Protein AF-A0AAW4VHG6-F1 (afdb_monomer)

Nearest PDB structures (foldseek):
  4wpe-assembly1_A-2  TM=2.664E-01  e=1.973E+00  Saccharomyces cerevisiae S288C

Structure (mmCIF, N/CA/C/O backbone):
data_AF-A0AAW4VHG6-F1
#
_entry.id   AF-A0AAW4VHG6-F1
#
loop_
_atom_site.group_PDB
_atom_site.id
_atom_site.type_symbol
_atom_site.label_atom_id
_atom_site.label_alt_id
_atom_site.label_comp_id
_atom_site.label_asym_id
_atom_site.label_entity_id
_atom_site.label_seq_id
_atom_site.pdbx_PDB_ins_code
_atom_site.Cartn_x
_atom_site.Cartn_y
_atom_site.Cartn_z
_atom_site.occupancy
_atom_site.B_iso_or_equiv
_atom_site.auth_seq_id
_atom_site.auth_comp_id
_atom_site.auth_asym_id
_atom_site.auth_atom_id
_atom_site.pdbx_PDB_model_num
ATOM 1 N N . MET A 1 1 ? -31.136 -6.152 -0.384 1.00 35.47 1 MET A N 1
ATOM 2 C CA . MET A 1 1 ? -30.640 -5.020 0.431 1.00 35.47 1 MET A CA 1
ATOM 3 C C . MET A 1 1 ? -29.123 -4.976 0.266 1.00 35.47 1 MET A C 1
ATOM 5 O O . MET A 1 1 ? -28.472 -5.916 0.689 1.00 35.47 1 MET A O 1
ATOM 9 N N . LYS A 1 2 ? -28.562 -4.000 -0.466 1.00 34.06 2 LYS A N 1
ATOM 10 C CA . LYS A 1 2 ? -27.101 -3.914 -0.669 1.00 34.06 2 LYS A CA 1
ATOM 11 C C . LYS A 1 2 ? -26.455 -3.587 0.680 1.00 34.06 2 LYS A C 1
ATOM 13 O O . LYS A 1 2 ? -26.708 -2.506 1.209 1.00 34.06 2 LYS A O 1
ATOM 18 N N . GLU A 1 3 ? -25.681 -4.510 1.249 1.00 40.06 3 GLU A N 1
ATOM 19 C CA . GLU A 1 3 ? -24.856 -4.220 2.423 1.00 40.06 3 GLU A CA 1
ATOM 20 C C . GLU A 1 3 ? -23.976 -3.011 2.101 1.00 40.06 3 GLU A C 1
ATOM 22 O O . GLU A 1 3 ? -23.189 -3.027 1.151 1.00 40.06 3 GLU A O 1
ATOM 27 N N . LYS A 1 4 ? -24.135 -1.922 2.860 1.00 46.59 4 LYS A N 1
ATOM 28 C CA . LYS A 1 4 ? -23.147 -0.846 2.850 1.00 46.59 4 LYS A CA 1
ATOM 29 C C . LYS A 1 4 ? -21.848 -1.467 3.345 1.00 46.59 4 LYS A C 1
ATOM 31 O O . LYS A 1 4 ? -21.730 -1.763 4.527 1.00 46.59 4 LYS A O 1
ATOM 36 N N . LYS A 1 5 ? -20.895 -1.674 2.438 1.00 62.16 5 LYS A N 1
ATOM 37 C CA . LYS A 1 5 ? -19.538 -2.078 2.792 1.00 62.16 5 LYS A CA 1
ATOM 38 C C . LYS A 1 5 ? -18.921 -0.919 3.574 1.00 62.16 5 LYS A C 1
ATOM 40 O O . LYS A 1 5 ? -18.592 0.109 2.985 1.00 62.16 5 LYS A O 1
ATOM 45 N N . TYR A 1 6 ? -18.891 -1.038 4.899 1.00 70.38 6 TYR A N 1
ATOM 46 C CA . TYR A 1 6 ? -18.249 -0.055 5.763 1.00 70.38 6 TYR A CA 1
ATOM 47 C C . TYR A 1 6 ? -16.762 0.048 5.400 1.00 70.38 6 TYR A C 1
ATOM 49 O O . TYR A 1 6 ? -16.157 -0.936 4.964 1.00 70.38 6 TYR A O 1
ATOM 57 N N . ASP A 1 7 ? -16.176 1.237 5.548 1.00 76.38 7 ASP A N 1
ATOM 58 C CA . ASP A 1 7 ? -14.759 1.469 5.244 1.00 76.38 7 ASP A CA 1
ATOM 59 C C . ASP A 1 7 ? -13.892 0.965 6.407 1.00 76.38 7 ASP A C 1
ATOM 61 O O . ASP A 1 7 ? -13.379 1.723 7.232 1.00 76.38 7 ASP A O 1
ATOM 65 N N . ILE A 1 8 ? -13.852 -0.361 6.540 1.00 80.88 8 ILE A N 1
ATOM 66 C CA . ILE A 1 8 ? -13.111 -1.073 7.575 1.00 80.88 8 ILE A CA 1
ATOM 67 C C . ILE A 1 8 ? -11.685 -1.280 7.090 1.00 80.88 8 ILE A C 1
ATOM 69 O O . ILE A 1 8 ? -11.437 -1.779 5.990 1.00 80.88 8 ILE A O 1
ATOM 73 N N . TYR A 1 9 ? -10.729 -0.957 7.948 1.00 83.69 9 TYR A N 1
ATOM 74 C CA . TYR A 1 9 ? -9.327 -1.204 7.669 1.00 83.69 9 TYR A CA 1
ATOM 75 C C . TYR A 1 9 ? -9.056 -2.710 7.609 1.00 83.69 9 TYR A C 1
ATOM 77 O O . TYR A 1 9 ? -9.558 -3.492 8.421 1.00 83.69 9 TYR A O 1
ATOM 85 N N . PHE A 1 10 ? -8.243 -3.122 6.635 1.00 82.62 10 PHE A N 1
ATOM 86 C CA . PHE A 1 10 ? -7.906 -4.525 6.397 1.00 82.62 10 PHE A CA 1
ATOM 87 C C . PHE A 1 10 ? -7.415 -5.229 7.670 1.00 82.62 10 PHE A C 1
ATOM 89 O O . PHE A 1 10 ? -7.802 -6.361 7.937 1.00 82.62 10 PHE A O 1
ATOM 96 N N . GLU A 1 11 ? -6.637 -4.536 8.500 1.00 83.56 11 GLU A N 1
ATOM 97 C CA . GLU A 1 11 ? -6.138 -5.044 9.776 1.00 83.56 11 GLU A CA 1
ATOM 98 C C . GLU A 1 11 ? -7.268 -5.507 10.711 1.00 83.56 11 GLU A C 1
ATOM 100 O O . GLU A 1 11 ? -7.187 -6.592 11.287 1.00 83.56 11 GLU A O 1
ATOM 105 N N . ASN A 1 12 ? -8.355 -4.737 10.802 1.00 87.44 12 ASN A N 1
ATOM 106 C CA . ASN A 1 12 ? -9.530 -5.100 11.599 1.00 87.44 12 ASN A CA 1
ATOM 107 C C . ASN A 1 12 ? -10.257 -6.305 10.987 1.00 87.44 12 ASN A C 1
ATOM 109 O O . ASN A 1 12 ? -10.658 -7.219 11.705 1.00 87.44 12 ASN A O 1
ATOM 113 N N . SER A 1 13 ? -10.338 -6.357 9.652 1.00 84.94 13 SER A N 1
ATOM 114 C CA . SER A 1 13 ? -10.930 -7.486 8.915 1.00 84.94 13 SER A CA 1
ATOM 115 C C . SER A 1 13 ? -10.142 -8.794 9.067 1.00 84.94 13 SER A C 1
ATOM 117 O O . SER A 1 13 ? -10.690 -9.876 8.869 1.00 84.94 13 SER A O 1
ATOM 119 N N . VAL A 1 14 ? -8.849 -8.720 9.394 1.00 86.31 14 VAL A N 1
ATOM 120 C CA . VAL A 1 14 ? -8.028 -9.896 9.714 1.00 86.31 14 VAL A CA 1
ATOM 121 C C . VAL A 1 14 ? -8.193 -10.279 11.181 1.00 86.31 14 VAL A C 1
ATOM 123 O O . VAL A 1 14 ? -8.468 -11.441 11.469 1.00 86.31 14 VAL A O 1
ATOM 126 N N . LYS A 1 15 ? -8.084 -9.313 12.102 1.00 88.56 15 LYS A N 1
ATOM 127 C CA . LYS A 1 15 ? -8.210 -9.548 13.550 1.00 88.56 15 LYS A CA 1
ATOM 128 C C . LYS A 1 15 ? -9.533 -10.210 13.927 1.00 88.56 15 LYS A C 1
ATOM 130 O O . LYS A 1 15 ? -9.540 -11.145 14.725 1.00 88.56 15 LYS A O 1
ATOM 135 N N . VAL A 1 16 ? -10.633 -9.782 13.309 1.00 89.69 16 VAL A N 1
ATOM 136 C CA . VAL A 1 16 ? -11.976 -10.312 13.588 1.00 89.69 16 VAL A CA 1
ATOM 137 C C . VAL A 1 16 ? -12.096 -11.822 13.327 1.00 89.69 16 VAL A C 1
ATOM 139 O O . VAL A 1 16 ? -12.860 -12.494 14.007 1.00 89.69 16 VAL A O 1
ATOM 142 N N . LYS A 1 17 ? -11.287 -12.387 12.416 1.00 89.12 17 LYS A N 1
ATOM 143 C CA . LYS A 1 17 ? -11.278 -13.832 12.111 1.00 89.12 17 LYS A CA 1
ATOM 144 C C . LYS A 1 17 ? -10.726 -14.700 13.244 1.00 89.12 17 LYS A C 1
ATOM 146 O O . LYS A 1 17 ? -10.863 -15.914 13.192 1.00 89.12 17 LYS A O 1
ATOM 151 N N . SER A 1 18 ? -10.054 -14.095 14.223 1.00 89.06 18 SER A N 1
ATOM 152 C CA . SER A 1 18 ? -9.493 -14.802 15.384 1.00 89.06 18 SER A CA 1
ATOM 153 C C . SER A 1 18 ? -10.468 -14.921 16.564 1.00 89.06 18 SER A C 1
ATOM 155 O O . SER A 1 18 ? -10.142 -15.553 17.578 1.00 89.06 18 SER A O 1
ATOM 157 N N . LEU A 1 19 ? -11.644 -14.298 16.443 1.00 90.75 19 LEU A N 1
ATOM 158 C CA . LEU A 1 19 ? -12.720 -14.375 17.422 1.00 90.75 19 LEU A CA 1
ATOM 159 C C . LEU A 1 19 ? -13.573 -15.625 17.191 1.00 90.75 19 LEU A C 1
ATOM 161 O O . LEU A 1 19 ? -13.726 -16.082 16.061 1.00 90.75 19 LEU A O 1
ATOM 165 N N . ASN A 1 20 ? -14.137 -16.161 18.269 1.00 90.94 20 ASN A N 1
ATOM 166 C CA . ASN A 1 20 ? -15.175 -17.181 18.198 1.00 90.94 20 ASN A CA 1
ATOM 167 C C . ASN A 1 20 ? -16.514 -16.569 17.742 1.00 90.94 20 ASN A C 1
ATOM 169 O O . ASN A 1 20 ? -16.670 -15.346 17.697 1.00 90.94 20 ASN A O 1
ATOM 173 N N . ASP A 1 21 ? -17.492 -17.419 17.437 1.00 91.19 21 ASP A N 1
ATOM 174 C CA . ASP A 1 21 ? -18.774 -16.993 16.864 1.00 91.19 21 ASP A CA 1
ATOM 175 C C . ASP A 1 21 ? -19.545 -15.997 17.744 1.00 91.19 21 ASP A C 1
ATOM 177 O O . ASP A 1 21 ? -20.184 -15.074 17.230 1.00 91.19 21 ASP A O 1
ATOM 181 N N . ASP A 1 22 ? -19.471 -16.144 19.067 1.00 89.44 22 ASP A N 1
ATOM 182 C CA . ASP A 1 22 ? -20.189 -15.276 20.003 1.00 89.44 22 ASP A CA 1
ATOM 183 C C . ASP A 1 22 ? -19.567 -13.875 20.059 1.00 89.44 22 ASP A C 1
ATOM 185 O O . ASP A 1 22 ? -20.272 -12.866 19.939 1.00 89.44 22 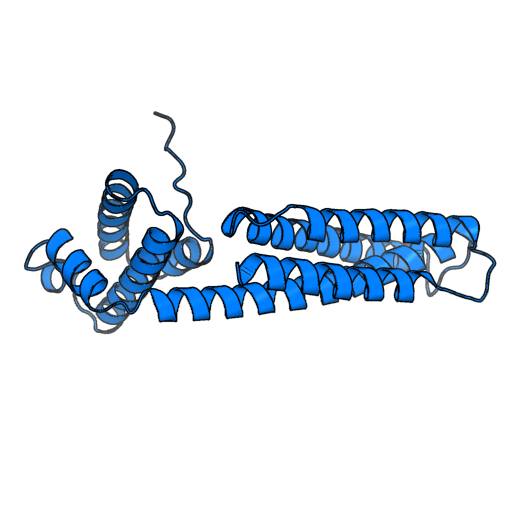ASP A O 1
ATOM 189 N N . TYR A 1 23 ? -18.237 -13.790 20.189 1.00 90.00 23 TYR A N 1
ATOM 190 C CA . TYR A 1 23 ? -17.517 -12.516 20.136 1.00 90.00 23 TYR A CA 1
ATOM 191 C C . TYR A 1 23 ? -17.640 -11.865 18.757 1.00 90.00 23 TYR A C 1
ATOM 193 O O . TYR A 1 23 ? -17.797 -10.647 18.669 1.00 90.00 23 TYR A O 1
ATOM 201 N N . PHE A 1 24 ? -17.634 -12.664 17.689 1.00 90.75 24 PHE A N 1
ATOM 20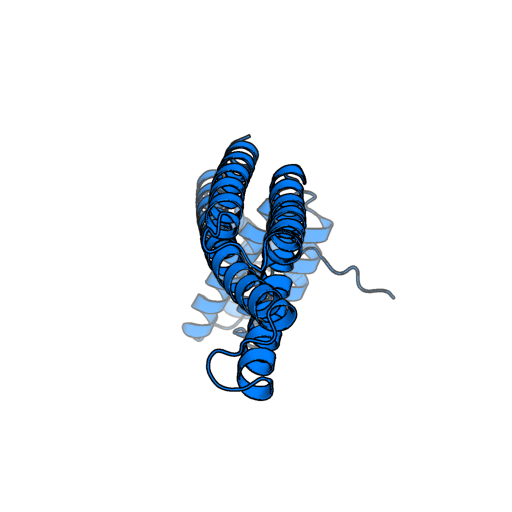2 C CA . PHE A 1 24 ? -17.827 -12.198 16.321 1.00 90.75 24 PHE A CA 1
ATOM 203 C C . PHE A 1 24 ? -19.190 -11.522 16.128 1.00 90.75 24 PHE A C 1
ATOM 205 O O . PHE A 1 24 ? -19.251 -10.387 15.650 1.00 90.75 24 PHE A O 1
ATOM 212 N N . LYS A 1 25 ? -20.286 -12.166 16.553 1.00 90.19 25 LYS A N 1
ATOM 213 C CA . LYS A 1 25 ? -21.638 -11.580 16.481 1.00 90.19 25 LYS A CA 1
ATOM 214 C C . LYS A 1 25 ? -21.728 -10.276 17.272 1.00 90.19 25 LYS A C 1
ATOM 216 O O . LYS A 1 25 ? -22.226 -9.278 16.755 1.00 90.19 25 LYS A O 1
ATOM 221 N N . CYS A 1 26 ? -21.186 -10.260 18.492 1.00 89.62 26 CYS A N 1
ATOM 222 C CA . CYS A 1 26 ? -21.159 -9.055 19.321 1.00 89.62 26 CYS A CA 1
ATOM 223 C C . CYS A 1 26 ? -20.371 -7.915 18.651 1.00 89.62 26 CYS A C 1
ATOM 225 O O . CYS A 1 26 ? -20.818 -6.766 18.625 1.00 89.62 26 CYS A O 1
ATOM 227 N N . TYR A 1 27 ? -19.224 -8.231 18.045 1.00 90.56 27 TYR A N 1
ATOM 228 C CA . TYR A 1 27 ? -18.432 -7.266 17.292 1.00 90.56 27 TYR A CA 1
ATOM 229 C C . TYR A 1 27 ? -19.207 -6.681 16.105 1.00 90.56 27 TYR A C 1
ATOM 231 O O . TYR A 1 27 ? -19.210 -5.463 15.933 1.00 90.56 27 TYR A O 1
ATOM 239 N N . GLN A 1 28 ? -19.916 -7.504 15.326 1.00 89.12 28 GLN A N 1
ATOM 240 C CA . GLN A 1 28 ? -20.706 -7.031 14.182 1.00 89.12 28 GLN A CA 1
ATOM 241 C C . GLN A 1 28 ? -21.804 -6.033 14.583 1.00 89.12 28 GLN A C 1
ATOM 243 O O . GLN A 1 28 ? -22.108 -5.098 13.836 1.00 89.12 28 GLN A O 1
ATOM 248 N N . GLU A 1 29 ? -22.418 -6.208 15.755 1.00 89.12 29 GLU A N 1
ATOM 249 C CA . GLU A 1 29 ? -23.399 -5.252 16.281 1.00 89.12 29 GLU A CA 1
ATOM 250 C C . GLU A 1 29 ? -22.748 -3.913 16.641 1.00 89.12 29 GLU A C 1
ATOM 252 O O . GLU A 1 29 ? -23.250 -2.849 16.259 1.00 89.12 29 GLU A O 1
ATOM 257 N N . ILE A 1 30 ? -21.601 -3.964 17.324 1.00 90.12 30 ILE A N 1
ATOM 258 C CA . ILE A 1 30 ? -20.815 -2.782 17.691 1.00 90.12 30 ILE A CA 1
ATOM 259 C C . ILE A 1 30 ? -20.325 -2.043 16.440 1.00 90.12 30 ILE A C 1
ATOM 261 O O . ILE A 1 30 ? -20.429 -0.818 16.366 1.00 90.12 30 ILE A O 1
ATOM 265 N N . GLU A 1 31 ? -19.843 -2.774 15.438 1.00 89.50 31 GLU A N 1
ATOM 266 C CA . GLU A 1 31 ? -19.394 -2.246 14.152 1.00 89.50 31 GLU A CA 1
ATOM 267 C C . GLU A 1 31 ? -20.509 -1.446 13.464 1.00 89.50 31 GLU A C 1
ATOM 269 O O . GLU A 1 31 ? -20.348 -0.255 13.175 1.00 89.50 31 GLU A O 1
ATOM 274 N N . LYS A 1 32 ? -21.686 -2.064 13.290 1.00 87.62 32 LYS A N 1
ATOM 275 C CA . LYS A 1 32 ? -22.863 -1.415 12.691 1.00 87.62 32 LYS A CA 1
ATOM 276 C C . LYS A 1 32 ? -23.281 -0.165 13.463 1.00 87.62 32 LYS A C 1
ATOM 278 O O . LYS A 1 32 ? -23.680 0.828 12.850 1.00 87.62 32 LYS A O 1
ATOM 283 N N . TYR A 1 33 ? -23.216 -0.202 14.793 1.00 87.00 33 TYR A N 1
ATOM 284 C CA . TYR A 1 33 ? -23.543 0.940 15.645 1.00 87.00 33 TYR A CA 1
ATOM 285 C C . TYR A 1 33 ? -22.544 2.093 15.468 1.00 87.00 33 TYR A C 1
ATOM 287 O O . TYR A 1 33 ? -22.954 3.238 15.250 1.00 87.00 33 TYR A O 1
ATOM 295 N N . LEU A 1 34 ? -21.242 1.803 15.503 1.00 87.31 34 LEU A N 1
ATOM 296 C CA . LEU A 1 34 ? -20.197 2.820 15.422 1.00 87.31 34 LEU A CA 1
ATOM 297 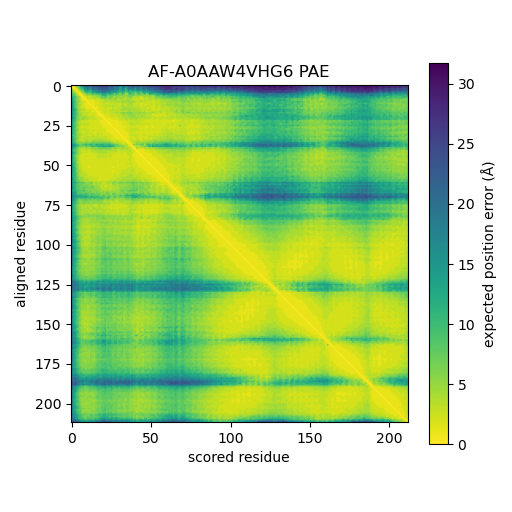C C . LEU A 1 34 ? -20.193 3.539 14.071 1.00 87.31 34 LEU A C 1
ATOM 299 O O . LEU A 1 34 ? -20.161 4.769 14.057 1.00 87.31 34 LEU A O 1
ATOM 303 N N . PHE A 1 35 ? -20.335 2.818 12.956 1.00 84.88 35 PHE A N 1
ATOM 304 C CA . PHE A 1 35 ? -20.406 3.441 11.628 1.00 84.88 35 PHE A CA 1
ATOM 305 C C . PHE A 1 35 ? -21.718 4.195 11.358 1.00 84.88 35 PHE A C 1
ATOM 307 O O . PHE A 1 35 ? -21.757 5.054 10.478 1.00 84.88 35 PHE A O 1
ATOM 314 N N . LYS A 1 36 ? -22.803 3.908 12.092 1.00 84.69 36 LYS A N 1
ATOM 315 C CA . LYS A 1 36 ? -24.029 4.727 12.040 1.00 84.69 36 LYS A CA 1
ATOM 316 C C . LYS A 1 36 ? -23.884 6.029 12.830 1.00 84.69 36 LYS A C 1
ATOM 318 O O . LYS A 1 36 ? -24.426 7.048 12.411 1.00 84.69 36 LYS A O 1
ATOM 323 N N . LYS A 1 37 ? -23.190 5.993 13.972 1.00 82.69 37 LYS A N 1
ATOM 324 C CA . LYS A 1 37 ? -23.095 7.120 14.914 1.00 82.69 37 LYS A CA 1
ATOM 325 C C . LYS A 1 37 ? -21.936 8.072 14.609 1.00 82.69 37 LYS A C 1
ATOM 327 O O . LYS A 1 37 ? -22.083 9.280 14.778 1.00 82.69 37 LYS A O 1
ATOM 332 N N . ARG A 1 38 ? -20.774 7.553 14.198 1.00 78.62 38 ARG A N 1
ATOM 333 C CA . ARG A 1 38 ? -19.551 8.342 13.978 1.00 78.62 38 ARG A CA 1
ATOM 334 C C . ARG A 1 38 ? -19.317 8.593 12.491 1.00 78.62 38 ARG A C 1
ATOM 336 O O . ARG A 1 38 ? -19.388 7.680 11.679 1.00 78.62 38 ARG A O 1
ATOM 343 N N . LYS A 1 39 ? -18.990 9.845 12.151 1.00 75.69 39 LYS A N 1
ATOM 344 C CA . LYS A 1 39 ? -18.588 10.250 10.791 1.00 75.69 39 LYS A CA 1
ATOM 345 C C . LYS A 1 39 ? -17.087 10.063 10.529 1.00 75.69 39 LYS A C 1
ATOM 347 O O . LYS A 1 39 ? -16.687 9.917 9.381 1.00 75.69 39 LYS A O 1
ATOM 352 N N . ASP A 1 40 ? -16.261 10.073 11.578 1.00 84.31 40 ASP A N 1
ATOM 353 C CA . ASP A 1 40 ? -14.803 9.935 11.472 1.00 84.31 40 ASP A CA 1
ATOM 354 C C . ASP A 1 40 ? -14.412 8.458 11.307 1.00 84.31 40 ASP A C 1
ATOM 356 O O . ASP A 1 40 ? -14.394 7.688 12.273 1.00 84.31 40 ASP A O 1
ATOM 360 N N . VAL A 1 41 ? -14.115 8.065 10.066 1.00 85.00 41 VAL A N 1
ATOM 361 C CA . VAL A 1 41 ? -13.730 6.695 9.689 1.00 85.00 41 VAL A CA 1
ATOM 362 C C . VAL A 1 41 ? -12.440 6.262 10.386 1.00 85.00 41 VAL A C 1
ATOM 364 O O . VAL A 1 41 ? -12.325 5.113 10.813 1.00 85.00 41 VAL A O 1
ATOM 367 N N . LEU A 1 42 ? -11.481 7.172 10.553 1.00 85.25 42 LEU A N 1
ATOM 368 C CA . LEU A 1 42 ? -10.162 6.846 11.079 1.00 85.25 42 LEU A CA 1
ATOM 369 C C . LEU A 1 42 ? -10.230 6.555 12.578 1.00 85.25 42 LEU A C 1
ATOM 371 O O . LEU A 1 42 ? -9.778 5.498 13.021 1.00 85.25 42 LEU A O 1
ATOM 375 N N . LYS A 1 43 ? -10.871 7.432 13.360 1.00 88.19 43 LYS A N 1
ATOM 376 C CA . LYS A 1 43 ? -11.094 7.178 14.795 1.00 88.19 43 LYS A CA 1
ATOM 377 C C . LYS A 1 43 ? -11.980 5.961 15.029 1.00 88.19 43 LYS A C 1
ATOM 379 O O . LYS A 1 43 ? -11.732 5.208 15.966 1.00 88.19 43 LYS A O 1
ATOM 384 N N . THR A 1 44 ? -12.979 5.744 14.172 1.00 89.88 44 THR A N 1
ATOM 385 C CA . THR A 1 44 ? -13.849 4.562 14.252 1.00 89.88 44 THR A CA 1
ATOM 386 C C . THR A 1 44 ? -13.048 3.277 14.063 1.00 89.88 44 THR A C 1
ATOM 388 O O . THR A 1 44 ? -13.173 2.360 14.868 1.00 89.88 44 THR A O 1
ATOM 391 N N . ASN A 1 45 ? -12.156 3.227 13.073 1.00 90.12 45 ASN A N 1
ATOM 392 C CA . ASN A 1 45 ? -11.296 2.065 12.856 1.00 90.12 45 ASN A CA 1
ATOM 393 C C . ASN A 1 45 ? -10.276 1.840 13.980 1.00 90.12 45 ASN A C 1
ATOM 395 O O . ASN A 1 45 ? -9.993 0.688 14.307 1.00 90.12 45 ASN A O 1
ATOM 399 N N . ILE A 1 46 ? -9.750 2.905 14.593 1.00 90.44 46 ILE A N 1
ATOM 400 C CA . ILE A 1 46 ? -8.871 2.799 15.770 1.00 90.44 46 ILE A CA 1
ATOM 401 C C . ILE A 1 46 ? -9.626 2.185 16.951 1.00 90.44 46 ILE A C 1
ATOM 403 O O . ILE A 1 46 ? -9.140 1.234 17.559 1.00 90.44 46 ILE A O 1
ATOM 407 N N . LEU A 1 47 ? -10.828 2.687 17.240 1.00 92.06 47 LEU A N 1
ATOM 408 C CA . LEU A 1 47 ? -11.675 2.165 18.309 1.00 92.06 47 LEU A CA 1
ATOM 409 C C . LEU A 1 47 ? -12.045 0.696 18.064 1.00 92.06 47 LEU A C 1
ATOM 411 O O . LEU A 1 47 ? -11.918 -0.125 18.966 1.00 92.06 47 LEU A O 1
ATOM 415 N N . LEU A 1 48 ? -12.433 0.348 16.833 1.00 92.31 48 LEU A N 1
ATOM 416 C CA . LEU A 1 48 ? -12.724 -1.035 16.448 1.00 92.31 48 LEU A CA 1
ATOM 417 C C . LEU A 1 48 ? -11.513 -1.957 16.622 1.00 92.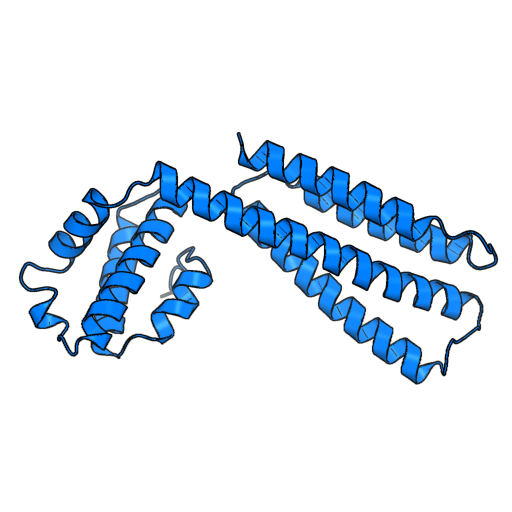31 48 LEU A C 1
ATOM 419 O O . LEU A 1 48 ? -11.683 -3.075 17.097 1.00 92.31 48 LEU A O 1
ATOM 423 N N . SER A 1 49 ? -10.305 -1.499 16.277 1.00 92.25 49 SER A N 1
ATOM 424 C CA . SER A 1 49 ? -9.083 -2.279 16.504 1.00 92.25 49 SER A CA 1
ATOM 425 C C . SER A 1 49 ? -8.874 -2.569 17.988 1.00 92.25 49 SER A C 1
ATOM 427 O O . SER A 1 49 ? -8.544 -3.694 18.342 1.00 92.25 49 SER A O 1
ATOM 429 N N . GLU A 1 50 ? -9.048 -1.568 18.851 1.00 92.69 50 GLU A N 1
ATOM 430 C CA . GLU A 1 50 ? -8.849 -1.729 20.295 1.00 92.69 50 GLU A CA 1
ATOM 431 C C . GLU A 1 50 ? -9.919 -2.642 20.913 1.00 92.69 50 GLU A C 1
ATOM 433 O O . GLU A 1 50 ? -9.618 -3.476 21.762 1.00 92.69 50 GLU A O 1
ATOM 438 N N . ILE A 1 51 ? -11.165 -2.541 20.437 1.00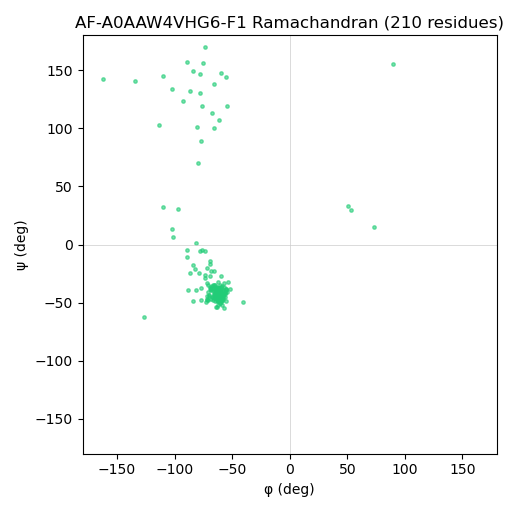 92.44 51 ILE A N 1
ATOM 439 C CA . ILE A 1 51 ? -12.254 -3.447 20.819 1.00 92.44 51 ILE A CA 1
ATOM 440 C C . ILE A 1 51 ? -11.909 -4.891 20.448 1.00 92.44 51 ILE A C 1
ATOM 442 O O . ILE A 1 51 ? -12.070 -5.775 21.286 1.00 92.44 51 ILE A O 1
ATOM 446 N N . LEU A 1 52 ? -11.406 -5.132 19.232 1.00 92.94 52 LEU A N 1
ATOM 447 C CA . LEU A 1 52 ? -10.971 -6.464 18.800 1.00 92.94 52 LEU A CA 1
ATOM 448 C C . LEU A 1 52 ? -9.845 -7.006 19.685 1.00 92.94 52 LEU A C 1
ATOM 450 O O . LEU A 1 52 ? -9.909 -8.160 20.100 1.00 92.94 52 LEU A O 1
ATOM 454 N N . ASP A 1 53 ? -8.853 -6.175 20.012 1.00 92.81 53 ASP A N 1
ATOM 455 C CA . ASP A 1 53 ? -7.725 -6.573 20.861 1.00 92.81 53 ASP A CA 1
ATOM 456 C C . ASP A 1 53 ? -8.194 -6.931 22.285 1.00 92.81 53 ASP A C 1
ATOM 458 O O . ASP A 1 53 ? -7.777 -7.949 22.844 1.00 92.81 53 ASP A O 1
ATOM 462 N N . GLN A 1 54 ? -9.127 -6.161 22.860 1.00 91.56 54 GLN A N 1
ATOM 463 C CA . GLN A 1 54 ? -9.703 -6.483 24.170 1.00 91.56 54 GLN A CA 1
ATOM 464 C C . GLN A 1 54 ? -10.604 -7.719 24.141 1.00 91.56 54 GLN A C 1
ATOM 466 O O . GLN A 1 54 ? -10.495 -8.568 25.023 1.00 91.56 54 GLN A O 1
ATOM 471 N N . MET A 1 55 ? -11.472 -7.855 23.134 1.00 92.00 55 MET A N 1
ATOM 472 C CA . MET A 1 55 ? -12.316 -9.043 22.965 1.00 92.00 55 MET A CA 1
ATOM 473 C C . MET A 1 55 ? -11.470 -10.308 22.844 1.00 92.00 55 MET A C 1
ATOM 475 O O . MET A 1 55 ? -11.754 -11.296 23.519 1.00 92.00 55 MET A O 1
ATOM 479 N N . LYS A 1 56 ? -10.396 -10.254 22.050 1.00 92.56 56 LYS A N 1
ATOM 480 C CA . LYS A 1 56 ? -9.470 -11.372 21.890 1.00 92.56 56 LYS A CA 1
ATOM 481 C C . LYS A 1 56 ? -8.785 -11.732 23.211 1.00 92.56 56 LYS A C 1
ATOM 483 O O . LYS A 1 56 ? -8.785 -12.897 23.587 1.00 92.56 56 LYS A O 1
ATOM 488 N N . SER A 1 57 ? -8.312 -10.736 23.963 1.00 92.69 57 SER A N 1
ATOM 489 C CA . SER A 1 57 ? -7.727 -10.945 25.296 1.00 92.69 57 SER A CA 1
ATOM 490 C C . SER A 1 57 ? -8.697 -11.620 26.275 1.00 92.69 57 SER A C 1
ATOM 492 O O . SER A 1 57 ? -8.313 -12.539 26.996 1.00 92.69 57 SER A O 1
ATOM 494 N N . PHE A 1 58 ? -9.973 -11.221 26.289 1.00 91.81 58 PHE A N 1
ATOM 495 C CA . PHE A 1 58 ? -10.972 -11.864 27.146 1.00 91.81 58 PHE A CA 1
ATOM 496 C C . PHE A 1 58 ? -11.319 -13.285 26.705 1.00 91.81 58 PHE A C 1
ATOM 498 O O . PHE A 1 58 ? -11.473 -14.159 27.558 1.00 91.81 58 PHE A O 1
ATOM 505 N N . GLN A 1 59 ? -11.402 -13.519 25.396 1.00 91.31 59 GLN A N 1
ATOM 506 C CA . GLN A 1 59 ? -11.600 -14.853 24.846 1.00 91.31 59 GLN A CA 1
ATOM 507 C C . GLN A 1 59 ? -10.449 -15.788 25.228 1.00 91.31 59 GLN A C 1
ATOM 509 O O . GLN A 1 59 ? -10.693 -16.913 25.653 1.00 91.31 59 GLN A O 1
ATOM 514 N N . ASP A 1 60 ? -9.205 -15.322 25.122 1.00 91.81 60 ASP A N 1
ATOM 515 C CA . ASP A 1 60 ? -8.020 -16.115 25.461 1.00 91.81 60 ASP A CA 1
ATOM 516 C C . ASP A 1 60 ? -7.930 -16.392 26.979 1.00 91.81 60 ASP A C 1
ATOM 518 O O . ASP A 1 60 ? -7.352 -17.389 27.400 1.00 91.81 60 ASP A O 1
ATOM 522 N N . GLN A 1 61 ? -8.579 -15.564 27.809 1.00 92.31 61 GLN A N 1
ATOM 523 C CA . GLN A 1 61 ? -8.796 -15.809 29.244 1.00 92.31 61 GLN A CA 1
ATOM 524 C C . GLN A 1 61 ? -9.986 -16.744 29.540 1.00 92.31 61 GLN A C 1
ATOM 526 O O . GLN A 1 61 ? -10.314 -16.957 30.707 1.00 92.31 61 GLN A O 1
ATOM 531 N N . GLY A 1 62 ? -10.673 -17.261 28.517 1.00 89.50 62 GLY A N 1
ATOM 532 C CA . GLY A 1 62 ? -11.831 -18.147 28.665 1.00 89.50 62 GLY A CA 1
ATOM 533 C C . GLY A 1 62 ? -13.114 -17.457 29.139 1.00 89.50 62 GLY A C 1
ATOM 534 O O . GLY A 1 62 ? -14.046 -18.136 29.569 1.00 89.50 62 GLY A O 1
ATOM 535 N N . LYS A 1 63 ? -13.189 -16.120 29.089 1.00 90.88 63 LYS A N 1
ATOM 536 C CA . LYS A 1 63 ? -14.401 -15.383 29.479 1.00 90.88 63 LYS A CA 1
ATOM 537 C C . LYS A 1 63 ? -15.448 -15.444 28.374 1.00 90.88 63 LYS A C 1
ATOM 539 O O . LYS A 1 63 ? -15.122 -15.443 27.189 1.00 90.88 63 LYS A O 1
ATOM 544 N N . THR A 1 64 ? -16.719 -15.457 28.764 1.00 88.75 64 THR A N 1
ATOM 545 C CA . THR A 1 64 ? -17.835 -15.405 27.811 1.00 88.75 64 THR A CA 1
ATOM 546 C C . THR A 1 64 ? -18.234 -13.962 27.503 1.00 88.75 64 THR A C 1
ATOM 548 O O . THR A 1 64 ? -18.031 -13.049 28.309 1.00 88.75 64 THR A O 1
ATOM 551 N N . VAL A 1 65 ? -18.880 -13.740 26.354 1.00 86.25 65 VAL A N 1
ATOM 552 C CA . VAL A 1 65 ? -19.408 -12.416 25.975 1.00 86.25 65 VAL A CA 1
ATOM 553 C C . VAL A 1 65 ? -20.343 -11.858 27.049 1.00 86.25 65 VAL A C 1
ATOM 555 O O . VAL A 1 65 ? -20.273 -10.674 27.358 1.00 86.25 65 VAL A O 1
ATOM 558 N N . GLN A 1 66 ? -21.167 -12.702 27.673 1.00 82.88 66 GLN A N 1
ATOM 559 C CA . GLN A 1 66 ? -22.097 -12.302 28.736 1.00 82.88 66 GLN A CA 1
ATOM 560 C C . GLN A 1 66 ? -21.364 -11.770 29.978 1.00 82.88 66 GLN A C 1
ATOM 562 O O . GLN A 1 66 ? -21.798 -10.788 30.575 1.00 82.88 66 GLN A O 1
ATOM 567 N N . GLN A 1 67 ? -20.223 -12.373 30.333 1.00 82.00 67 GLN A N 1
ATOM 568 C CA . GLN A 1 67 ? -19.383 -11.929 31.451 1.00 82.00 67 GLN A CA 1
ATOM 569 C C . GLN A 1 67 ? -18.648 -10.617 31.144 1.00 82.00 67 GLN A C 1
ATOM 571 O O . GLN A 1 67 ? -18.425 -9.804 32.041 1.00 82.00 67 GLN A O 1
ATOM 576 N N . VAL A 1 68 ? -18.278 -10.390 29.883 1.00 84.69 68 VAL A N 1
ATOM 577 C CA . VAL A 1 68 ? -17.583 -9.164 29.456 1.00 84.69 68 VAL A CA 1
ATOM 578 C C . VAL A 1 68 ? -18.558 -8.003 29.239 1.00 84.69 68 VAL A C 1
ATOM 580 O O . VAL A 1 68 ? -18.279 -6.874 29.632 1.00 84.69 68 VAL A O 1
ATOM 583 N N . MET A 1 69 ? -19.731 -8.276 28.670 1.00 83.50 69 MET A N 1
ATOM 584 C CA . MET A 1 69 ? -20.738 -7.286 28.275 1.00 83.50 69 MET A CA 1
ATOM 585 C C . MET A 1 69 ? -21.844 -7.116 29.327 1.00 83.50 69 MET A C 1
ATOM 587 O O . MET A 1 69 ? -22.979 -6.786 28.988 1.00 83.50 69 MET A O 1
ATOM 591 N N . THR A 1 70 ? -21.529 -7.313 30.610 1.00 75.44 70 THR A N 1
ATOM 592 C CA . THR A 1 70 ? -22.497 -7.307 31.731 1.00 75.44 70 THR A CA 1
ATOM 593 C C . THR A 1 70 ? -23.361 -6.048 31.817 1.00 75.44 70 THR A C 1
ATOM 595 O O . THR A 1 70 ? -24.516 -6.121 32.223 1.00 75.44 70 THR A O 1
ATOM 598 N N . LYS A 1 71 ? -22.823 -4.886 31.425 1.00 77.19 71 LYS A N 1
ATOM 599 C CA . LYS A 1 71 ? -23.534 -3.591 31.421 1.00 77.19 71 LYS A CA 1
ATOM 600 C C . LYS A 1 71 ? -24.007 -3.161 30.025 1.00 77.19 71 LYS A C 1
ATOM 602 O O . LYS A 1 71 ? -24.375 -2.007 29.829 1.00 77.19 71 LYS A O 1
ATOM 607 N N . GLY A 1 72 ? -23.980 -4.078 29.059 1.00 82.38 72 GLY A N 1
ATOM 608 C CA . GLY A 1 72 ? -24.302 -3.829 27.658 1.00 82.38 72 GLY A CA 1
ATOM 609 C C . GLY A 1 72 ? -23.096 -3.404 26.815 1.00 82.38 72 GLY A C 1
ATOM 610 O O . GLY A 1 72 ? -22.117 -2.832 27.302 1.00 82.38 72 GLY A O 1
ATOM 611 N N . SER A 1 73 ? -23.193 -3.665 25.509 1.00 82.75 73 SER A N 1
ATOM 612 C CA . SER A 1 73 ? -22.132 -3.415 24.524 1.00 82.75 73 SER A CA 1
ATOM 613 C C . SER A 1 73 ? -21.757 -1.935 24.397 1.00 82.75 73 SER A C 1
ATOM 615 O O . SER A 1 73 ? -20.593 -1.610 24.185 1.00 82.75 73 SER A O 1
ATOM 617 N N . GLN A 1 74 ? -22.708 -1.016 24.591 1.00 84.31 74 GLN A N 1
ATOM 618 C CA . GLN A 1 74 ? -22.444 0.427 24.535 1.00 84.31 74 GLN A CA 1
ATOM 619 C C . GLN A 1 74 ? -21.541 0.897 25.680 1.00 84.31 74 GLN A C 1
ATOM 621 O O . GLN A 1 74 ? -20.578 1.618 25.441 1.00 84.31 74 GLN A O 1
ATOM 626 N N . VAL A 1 75 ? -21.806 0.442 26.909 1.00 86.75 75 VAL A N 1
ATOM 627 C CA . VAL A 1 75 ? -20.998 0.807 28.082 1.00 86.75 75 VAL A CA 1
ATOM 628 C C . VAL A 1 75 ? -19.580 0.261 27.940 1.00 86.75 75 VAL A C 1
ATOM 630 O O . VAL A 1 75 ? -18.620 0.952 28.271 1.00 86.75 75 VAL A O 1
ATOM 633 N N . PHE A 1 76 ? -19.437 -0.953 27.405 1.00 88.19 76 PHE A N 1
ATOM 634 C CA . PHE A 1 76 ? -18.137 -1.537 27.085 1.00 88.19 76 PHE A CA 1
ATOM 635 C C . PHE A 1 76 ? -17.356 -0.686 26.071 1.00 88.19 76 PHE A C 1
ATOM 637 O O . PHE A 1 76 ? -16.198 -0.339 26.306 1.00 88.19 76 PHE A O 1
ATOM 644 N N . VAL A 1 77 ? -18.008 -0.283 24.976 1.00 89.62 77 VAL A N 1
ATOM 645 C CA . VAL A 1 77 ? -17.410 0.594 23.960 1.00 89.62 77 VAL A CA 1
ATOM 646 C C . VAL A 1 77 ? -16.994 1.937 24.562 1.00 89.62 77 VAL A C 1
ATOM 648 O O . VAL A 1 77 ? -15.872 2.377 24.326 1.00 89.62 77 VAL A O 1
ATOM 651 N N . ASP A 1 78 ? -17.846 2.564 25.377 1.00 89.19 78 ASP A N 1
ATOM 652 C CA . ASP A 1 78 ? -17.556 3.857 26.007 1.00 89.19 78 ASP A CA 1
ATOM 653 C C . ASP A 1 78 ? -16.390 3.767 27.009 1.00 89.19 78 ASP A C 1
ATOM 655 O O . ASP A 1 78 ? -15.586 4.695 27.120 1.00 89.19 78 ASP A O 1
ATOM 659 N N . GLN A 1 79 ? -16.256 2.647 27.729 1.00 89.69 79 GLN A N 1
ATOM 660 C CA . GLN A 1 79 ? -15.115 2.402 28.619 1.00 89.69 79 GLN A CA 1
ATOM 661 C C . GLN A 1 79 ? -13.794 2.320 27.853 1.00 89.69 79 GLN A C 1
ATOM 663 O O . GLN A 1 79 ? -12.781 2.829 28.335 1.00 89.69 79 GLN A O 1
ATOM 668 N N . ILE A 1 80 ? -13.796 1.684 26.681 1.00 90.06 80 ILE A N 1
ATOM 669 C CA . ILE A 1 80 ? -12.615 1.593 25.819 1.00 90.06 80 ILE A CA 1
ATOM 670 C C . ILE A 1 80 ? -12.319 2.958 25.195 1.00 90.06 80 ILE A C 1
ATOM 672 O O . ILE A 1 80 ? -11.192 3.436 25.285 1.00 90.06 80 ILE A O 1
ATOM 676 N N . ASP A 1 81 ? -13.333 3.628 24.645 1.00 90.31 81 ASP A N 1
ATOM 677 C CA . ASP A 1 81 ? -13.217 4.944 24.006 1.00 90.31 81 ASP A CA 1
ATOM 678 C C . ASP A 1 81 ? -12.572 5.988 24.929 1.00 90.31 81 ASP A C 1
ATOM 680 O O . ASP A 1 81 ? -11.701 6.739 24.497 1.00 90.31 81 ASP A O 1
ATOM 684 N N . ARG A 1 82 ? -12.927 5.985 26.223 1.00 90.31 82 ARG A N 1
ATOM 685 C CA . ARG A 1 82 ? -12.343 6.888 27.232 1.00 90.31 82 ARG A CA 1
ATOM 686 C C . ARG A 1 82 ? -10.882 6.593 27.568 1.00 90.31 82 ARG A C 1
ATOM 688 O O . ARG A 1 82 ? -10.173 7.498 27.998 1.00 90.31 82 ARG A O 1
ATOM 695 N N . LYS A 1 83 ? -10.436 5.344 27.421 1.00 90.44 83 LYS A N 1
ATOM 696 C CA . LYS A 1 83 ? -9.051 4.931 27.707 1.00 90.44 83 LYS A CA 1
ATOM 697 C C . LYS A 1 83 ? -8.112 5.182 26.526 1.00 90.44 83 LYS A C 1
ATOM 699 O O . LYS A 1 83 ? -6.898 5.188 26.709 1.00 90.44 83 LYS A O 1
ATOM 704 N N . ILE A 1 84 ? -8.648 5.368 25.319 1.00 90.19 84 ILE A N 1
ATOM 705 C CA . ILE A 1 84 ? -7.838 5.532 24.112 1.00 90.19 84 ILE A CA 1
ATOM 706 C C . ILE A 1 84 ? -7.232 6.937 24.055 1.00 90.19 84 ILE A C 1
ATOM 708 O O . ILE A 1 84 ? -7.926 7.942 23.896 1.00 90.19 84 ILE A O 1
ATOM 712 N N . ASN A 1 85 ? -5.899 6.999 24.044 1.00 91.12 85 ASN A N 1
ATOM 713 C CA . ASN A 1 85 ? -5.180 8.185 23.594 1.00 91.12 85 ASN A CA 1
ATOM 714 C C . ASN A 1 85 ? -5.185 8.246 22.058 1.00 91.12 85 ASN A C 1
ATOM 716 O O . ASN A 1 85 ? -4.293 7.727 21.382 1.00 91.12 85 ASN A O 1
ATOM 720 N N . TYR A 1 86 ? -6.211 8.885 21.494 1.00 88.50 86 TYR A N 1
ATOM 721 C CA . TYR A 1 86 ? -6.386 8.968 20.043 1.00 88.50 86 TYR A CA 1
ATOM 722 C C . TYR A 1 86 ? -5.198 9.615 19.333 1.00 88.50 86 TYR A C 1
ATOM 724 O O . TYR A 1 86 ? -4.793 9.134 18.280 1.00 88.50 86 TYR A O 1
ATOM 732 N N . LYS A 1 87 ? -4.608 10.673 19.900 1.00 88.81 87 LYS A N 1
ATOM 733 C CA . LYS A 1 87 ? -3.475 11.372 19.276 1.00 88.81 87 LYS A CA 1
ATOM 734 C C . LYS A 1 87 ? -2.283 10.430 19.096 1.00 88.81 87 LYS A C 1
ATOM 736 O O . LYS A 1 87 ? -1.688 10.377 18.023 1.00 88.81 87 LYS A O 1
ATOM 741 N N . GLU A 1 88 ? -1.978 9.654 20.127 1.00 89.69 88 GLU A N 1
ATOM 742 C CA . GLU A 1 88 ? -0.882 8.691 20.105 1.00 89.69 88 GLU A CA 1
ATOM 743 C C . GLU A 1 88 ? -1.154 7.528 19.144 1.00 89.69 88 GLU A C 1
ATOM 745 O O . GLU A 1 88 ? -0.314 7.226 18.297 1.00 89.69 88 GLU A O 1
ATOM 750 N N . LYS A 1 89 ? -2.350 6.925 19.192 1.00 89.25 89 LYS A N 1
ATOM 751 C CA . LYS A 1 89 ? -2.725 5.815 18.296 1.00 89.25 89 LYS A CA 1
ATOM 752 C C . LYS A 1 89 ? -2.735 6.236 16.824 1.00 89.25 89 LYS A C 1
ATOM 754 O O . LYS A 1 89 ? -2.300 5.470 15.967 1.00 89.25 89 LYS A O 1
ATOM 759 N N . ILE A 1 90 ? -3.178 7.459 16.523 1.00 89.50 90 ILE A N 1
ATOM 760 C CA . ILE A 1 90 ? -3.121 8.025 15.168 1.00 89.50 90 ILE A CA 1
ATOM 761 C C . ILE A 1 90 ? -1.666 8.170 14.712 1.00 89.50 90 ILE A C 1
ATOM 763 O O . ILE A 1 90 ? -1.347 7.774 13.592 1.00 89.50 90 ILE A O 1
ATOM 767 N N . ASN A 1 91 ? -0.778 8.685 15.566 1.00 89.50 91 ASN A N 1
ATOM 768 C CA . ASN A 1 91 ? 0.640 8.839 15.232 1.00 89.50 91 ASN A CA 1
ATOM 769 C C . ASN A 1 91 ? 1.332 7.488 15.011 1.00 89.50 91 ASN A C 1
ATOM 771 O O . ASN A 1 91 ? 2.041 7.326 14.019 1.00 89.50 91 ASN A O 1
ATOM 775 N N . GLN A 1 92 ? 1.071 6.497 15.868 1.00 89.50 92 GLN A N 1
ATOM 776 C CA . GLN A 1 92 ? 1.578 5.132 15.692 1.00 89.50 92 GLN A CA 1
ATOM 777 C C . GLN A 1 92 ? 1.096 4.518 14.370 1.00 89.50 92 GLN A C 1
ATOM 779 O O . GLN A 1 92 ? 1.877 3.897 13.648 1.00 89.50 92 GLN A O 1
ATOM 784 N N . LEU A 1 93 ? -0.182 4.715 14.021 1.00 88.06 93 LEU A N 1
ATOM 785 C CA . LEU A 1 93 ? -0.739 4.229 12.761 1.00 88.06 93 LEU A CA 1
ATOM 786 C C . LEU A 1 93 ? -0.100 4.930 11.555 1.00 88.06 93 LEU A C 1
ATOM 788 O O . LEU A 1 93 ? 0.320 4.250 10.623 1.00 88.06 93 LEU A O 1
ATOM 792 N N . LYS A 1 94 ? 0.031 6.264 11.596 1.00 89.56 94 LYS A N 1
ATOM 793 C CA . LYS A 1 94 ? 0.714 7.056 10.560 1.00 89.56 94 LYS A CA 1
ATOM 794 C C . LYS A 1 94 ? 2.152 6.579 10.353 1.00 89.56 94 LYS A C 1
ATOM 796 O O . LYS A 1 94 ? 2.564 6.373 9.217 1.00 89.56 94 LYS A O 1
ATOM 801 N N . GLN A 1 95 ? 2.900 6.342 11.431 1.00 89.81 95 GLN A N 1
ATOM 802 C CA . GLN A 1 95 ? 4.274 5.844 11.348 1.00 89.81 95 GLN A CA 1
ATOM 803 C C . GLN A 1 95 ? 4.333 4.433 10.749 1.00 89.81 95 GLN A C 1
ATOM 805 O O . GLN A 1 95 ? 5.116 4.183 9.835 1.00 89.81 95 GLN A O 1
ATOM 810 N N . ARG A 1 96 ? 3.468 3.518 11.204 1.00 89.88 96 ARG A N 1
ATOM 811 C CA . ARG A 1 96 ? 3.378 2.160 10.651 1.00 89.88 96 ARG A CA 1
ATOM 812 C C . ARG A 1 96 ? 3.054 2.180 9.156 1.00 89.88 96 ARG A C 1
ATOM 814 O O . ARG A 1 96 ? 3.704 1.476 8.388 1.00 89.88 96 ARG A O 1
ATOM 821 N N . ASP A 1 97 ? 2.066 2.963 8.742 1.00 90.50 97 ASP A N 1
ATOM 822 C CA . ASP A 1 97 ? 1.646 3.032 7.342 1.00 90.50 97 ASP A CA 1
ATOM 823 C C . ASP A 1 97 ? 2.657 3.797 6.470 1.00 90.50 97 ASP A C 1
ATOM 825 O O . ASP A 1 97 ? 2.831 3.453 5.303 1.00 90.50 97 ASP A O 1
ATOM 829 N N . SER A 1 98 ? 3.406 4.750 7.035 1.00 90.75 98 SER A N 1
ATOM 830 C CA . SER A 1 98 ? 4.577 5.354 6.384 1.00 90.75 98 SER A CA 1
ATOM 831 C C . SER A 1 98 ? 5.675 4.323 6.122 1.00 90.75 98 SER A C 1
ATOM 833 O O . SER A 1 98 ? 6.198 4.257 5.013 1.00 90.75 98 SER A O 1
ATOM 835 N N . ASN A 1 99 ? 5.983 3.468 7.100 1.00 91.62 99 ASN A N 1
ATOM 836 C CA . ASN A 1 99 ? 6.970 2.400 6.922 1.00 91.62 99 ASN A CA 1
ATOM 837 C C . ASN A 1 99 ? 6.510 1.380 5.871 1.00 91.62 99 ASN A C 1
ATOM 839 O O . ASN A 1 99 ? 7.313 0.924 5.060 1.00 91.62 99 ASN A O 1
ATOM 843 N N . LYS A 1 100 ? 5.209 1.051 5.837 1.00 92.06 100 LYS A N 1
ATOM 844 C CA . LYS A 1 100 ? 4.639 0.216 4.769 1.00 92.06 100 LYS A CA 1
ATOM 845 C C . LYS A 1 100 ? 4.778 0.880 3.403 1.00 92.06 100 LYS A C 1
ATOM 847 O O . LYS A 1 100 ? 5.149 0.188 2.467 1.00 92.06 100 LYS A O 1
ATOM 852 N N . TYR A 1 101 ? 4.497 2.181 3.278 1.00 93.44 101 TYR A N 1
ATOM 853 C CA . TYR A 1 101 ? 4.670 2.916 2.018 1.00 93.44 101 TYR A CA 1
ATOM 854 C C . TYR A 1 101 ? 6.134 2.897 1.556 1.00 93.44 101 TYR A C 1
ATOM 856 O O . TYR A 1 101 ? 6.416 2.675 0.383 1.00 93.44 101 TYR A O 1
ATOM 864 N N . GLU A 1 102 ? 7.078 3.080 2.478 1.00 93.62 102 GLU A N 1
ATOM 865 C CA . GLU A 1 102 ? 8.511 3.018 2.185 1.00 93.62 102 GLU A CA 1
ATOM 866 C C . GLU A 1 102 ? 8.949 1.631 1.709 1.00 93.62 102 GLU A C 1
ATOM 868 O O . GLU A 1 102 ? 9.511 1.508 0.622 1.00 93.62 102 GLU A O 1
ATOM 873 N N . MET A 1 103 ? 8.636 0.583 2.476 1.00 93.25 103 MET A N 1
ATOM 874 C CA . MET A 1 103 ? 8.903 -0.799 2.067 1.00 93.25 103 MET A CA 1
ATOM 875 C C . MET A 1 103 ? 8.227 -1.108 0.729 1.00 93.25 103 MET A C 1
ATOM 877 O O . MET A 1 103 ? 8.758 -1.851 -0.098 1.00 93.25 103 MET A O 1
ATOM 881 N N . SER A 1 104 ? 7.063 -0.491 0.513 1.00 94.38 104 SER A N 1
ATOM 882 C CA . SER A 1 104 ? 6.300 -0.629 -0.704 1.00 94.38 104 SER A CA 1
ATOM 883 C C . SER A 1 104 ? 7.057 -0.080 -1.915 1.00 94.38 104 SER A C 1
ATOM 885 O O . SER A 1 104 ? 7.321 -0.814 -2.867 1.00 94.38 104 SER A O 1
ATOM 887 N N . GLY A 1 105 ? 7.510 1.171 -1.831 1.00 95.00 105 GLY A N 1
ATOM 888 C CA . GLY A 1 105 ? 8.265 1.829 -2.896 1.00 95.00 105 GLY A CA 1
ATOM 889 C C . GLY A 1 105 ? 9.630 1.196 -3.184 1.00 95.00 105 GLY A C 1
ATOM 890 O O . GLY A 1 105 ? 10.021 1.114 -4.348 1.00 95.00 105 GLY A O 1
ATOM 891 N N . ILE A 1 106 ? 10.330 0.678 -2.166 1.00 95.88 106 ILE A N 1
ATOM 892 C CA . ILE A 1 106 ? 11.607 -0.036 -2.363 1.00 95.88 106 ILE A CA 1
ATOM 893 C C . ILE A 1 106 ? 11.387 -1.291 -3.211 1.00 95.88 106 ILE A C 1
ATOM 895 O O . ILE A 1 106 ? 12.038 -1.471 -4.238 1.00 95.88 106 ILE A O 1
ATOM 899 N N . LEU A 1 107 ? 10.434 -2.139 -2.814 1.00 96.62 107 LEU A N 1
ATOM 900 C CA . LEU A 1 107 ? 10.142 -3.378 -3.534 1.00 96.62 107 LEU A CA 1
ATOM 901 C C . LEU A 1 107 ? 9.622 -3.090 -4.951 1.00 96.62 107 LEU A C 1
ATOM 903 O O . LEU A 1 107 ? 10.020 -3.771 -5.889 1.00 96.62 107 LEU A O 1
ATOM 907 N N . LEU A 1 108 ? 8.788 -2.056 -5.123 1.00 97.06 108 LEU A N 1
ATOM 908 C CA . LEU A 1 108 ? 8.335 -1.614 -6.445 1.00 97.06 108 LEU A CA 1
ATOM 909 C C . LEU A 1 108 ? 9.517 -1.227 -7.339 1.00 97.06 108 LEU A C 1
ATOM 911 O O . LEU A 1 108 ? 9.596 -1.685 -8.474 1.00 97.06 108 LEU A O 1
ATOM 915 N N . THR A 1 109 ? 10.443 -0.418 -6.817 1.00 96.06 109 THR A N 1
ATOM 916 C CA . THR A 1 109 ? 11.640 0.030 -7.545 1.00 96.06 109 THR A CA 1
ATOM 917 C C . THR A 1 109 ? 12.470 -1.161 -8.015 1.00 96.06 109 THR A C 1
ATOM 919 O O . THR A 1 109 ? 12.842 -1.227 -9.184 1.00 96.06 109 THR A O 1
ATOM 922 N N . MET A 1 110 ? 12.707 -2.135 -7.131 1.00 95.75 110 MET A N 1
ATOM 923 C CA . MET A 1 110 ? 13.460 -3.348 -7.460 1.00 95.75 110 MET A CA 1
ATOM 924 C C . MET A 1 110 ? 12.742 -4.205 -8.509 1.00 95.75 110 MET A C 1
ATOM 926 O O . MET A 1 110 ? 13.350 -4.602 -9.500 1.00 95.75 110 MET A O 1
ATOM 930 N N . CYS A 1 111 ? 11.446 -4.471 -8.325 1.00 97.19 111 CYS A N 1
ATOM 931 C CA . CYS A 1 111 ? 10.677 -5.311 -9.240 1.00 97.19 111 CYS A CA 1
ATOM 932 C C . CYS A 1 111 ? 10.533 -4.670 -10.625 1.00 97.19 111 CYS A C 1
ATOM 934 O O . CYS A 1 111 ? 10.716 -5.356 -11.628 1.00 97.19 111 CYS A O 1
ATOM 936 N N . ILE A 1 112 ? 10.253 -3.364 -10.705 1.00 97.38 112 ILE A N 1
ATOM 937 C CA . ILE A 1 112 ? 10.210 -2.657 -11.990 1.00 97.38 112 ILE A CA 1
ATOM 938 C C . ILE A 1 112 ? 11.579 -2.680 -12.658 1.00 97.38 112 ILE A C 1
ATOM 940 O O . ILE A 1 112 ? 11.644 -2.952 -13.850 1.00 97.38 112 ILE A O 1
ATOM 944 N N . TYR A 1 113 ? 12.666 -2.445 -11.923 1.00 95.81 113 TYR A N 1
ATOM 945 C CA . TYR A 1 113 ? 14.001 -2.471 -12.515 1.00 95.81 113 TYR A CA 1
ATOM 946 C C . TYR A 1 113 ? 14.331 -3.832 -13.147 1.00 95.81 113 TYR A C 1
ATOM 948 O O . TYR A 1 113 ? 14.805 -3.875 -14.276 1.00 95.81 113 TYR A O 1
ATOM 956 N N . ILE A 1 114 ? 13.986 -4.946 -12.492 1.00 94.50 114 ILE A N 1
ATOM 957 C CA . ILE A 1 114 ? 14.156 -6.291 -13.073 1.00 94.50 114 ILE A CA 1
ATOM 958 C C . ILE A 1 114 ? 13.332 -6.454 -14.360 1.00 94.50 114 ILE A C 1
ATOM 960 O O . ILE A 1 114 ? 13.829 -6.991 -15.348 1.00 94.50 114 ILE A O 1
ATOM 964 N N . VAL A 1 115 ? 12.088 -5.964 -14.376 1.00 96.31 115 VAL A N 1
ATOM 965 C CA . VAL A 1 115 ? 11.247 -5.981 -15.585 1.00 96.31 115 VAL A CA 1
ATOM 966 C C . VAL A 1 115 ? 11.871 -5.140 -16.704 1.00 96.31 115 VAL A C 1
ATOM 968 O O . VAL A 1 115 ? 11.863 -5.562 -17.855 1.00 96.31 115 VAL A O 1
ATOM 971 N N . LEU A 1 116 ? 12.436 -3.976 -16.382 1.00 94.88 116 LEU A N 1
ATOM 972 C CA . LEU A 1 116 ? 13.097 -3.104 -17.354 1.00 94.88 116 LEU A CA 1
ATOM 973 C C . LEU A 1 116 ? 14.365 -3.728 -17.935 1.00 94.88 116 LEU A C 1
ATOM 975 O O . LEU A 1 116 ? 14.578 -3.622 -19.141 1.00 94.88 116 LEU A O 1
ATOM 979 N N . LEU A 1 117 ? 15.168 -4.405 -17.108 1.00 91.88 117 LEU A N 1
ATOM 980 C CA . LEU A 1 117 ? 16.321 -5.174 -17.577 1.00 91.88 117 LEU A CA 1
ATOM 981 C C . LEU A 1 117 ? 15.880 -6.252 -18.568 1.00 91.88 117 LEU A C 1
ATOM 983 O O . LEU A 1 117 ? 16.429 -6.329 -19.660 1.00 91.88 117 LEU A O 1
ATOM 987 N N . PHE A 1 118 ? 14.829 -7.013 -18.248 1.00 93.75 118 PHE A N 1
ATOM 988 C CA . PHE A 1 118 ? 14.280 -7.998 -19.181 1.00 93.75 118 PHE A CA 1
ATOM 989 C C . PHE A 1 118 ? 13.811 -7.365 -20.498 1.00 93.75 118 PHE A C 1
ATOM 991 O O . PHE A 1 118 ? 14.119 -7.882 -21.565 1.00 93.75 118 PHE A O 1
ATOM 998 N N . VAL A 1 119 ? 13.091 -6.238 -20.446 1.00 93.12 119 VAL A N 1
ATOM 999 C CA . VAL A 1 119 ? 12.642 -5.531 -21.659 1.00 93.12 119 VAL A CA 1
ATOM 1000 C C . VAL A 1 119 ? 13.831 -5.080 -22.506 1.00 93.12 119 VAL A C 1
ATOM 1002 O O . VAL A 1 119 ? 13.795 -5.230 -23.725 1.00 93.12 119 VAL A O 1
ATOM 1005 N N . LYS A 1 120 ? 14.884 -4.550 -21.878 1.00 90.81 120 LYS A N 1
ATOM 1006 C CA . LYS A 1 120 ? 16.102 -4.119 -22.570 1.00 90.81 120 LYS A CA 1
ATOM 1007 C C . LYS A 1 120 ? 16.776 -5.287 -23.298 1.00 90.81 120 LYS A C 1
ATOM 1009 O O . LYS A 1 120 ? 17.047 -5.184 -24.492 1.00 90.81 120 LYS A O 1
ATOM 1014 N N . GLU A 1 121 ? 16.990 -6.395 -22.595 1.00 89.88 121 GLU A N 1
ATOM 1015 C CA . GLU A 1 121 ? 17.608 -7.617 -23.127 1.00 89.88 121 GLU A CA 1
ATOM 1016 C C . GLU A 1 121 ? 16.760 -8.243 -24.250 1.00 89.88 121 GLU A C 1
ATOM 1018 O O . GLU A 1 121 ? 17.280 -8.587 -25.313 1.00 89.88 121 GLU A O 1
ATOM 1023 N N . LEU A 1 122 ? 15.432 -8.261 -24.085 1.00 91.69 122 LEU A N 1
ATOM 1024 C CA . LEU A 1 122 ? 14.487 -8.721 -25.104 1.00 91.69 122 LEU A CA 1
ATOM 1025 C C . LEU A 1 122 ? 14.605 -7.922 -26.410 1.00 91.69 122 LEU A C 1
ATOM 1027 O O . LEU A 1 122 ? 14.602 -8.512 -27.487 1.00 91.69 122 LEU A O 1
ATOM 1031 N N . VAL A 1 123 ? 14.724 -6.591 -26.332 1.00 90.56 123 VAL A N 1
ATOM 1032 C CA . VAL A 1 123 ? 14.924 -5.733 -27.516 1.00 90.56 123 VAL A CA 1
ATOM 1033 C C . VAL A 1 123 ? 16.301 -5.977 -28.145 1.00 90.56 123 VAL A C 1
ATOM 1035 O O . VAL A 1 123 ? 16.426 -5.974 -29.368 1.00 90.56 123 VAL A O 1
ATOM 1038 N N . GLY A 1 124 ? 17.318 -6.235 -27.321 1.00 86.88 124 GLY A N 1
ATOM 1039 C CA . GLY A 1 124 ? 18.670 -6.583 -27.761 1.00 86.88 124 GLY A CA 1
ATOM 1040 C C . GLY A 1 124 ? 18.827 -7.999 -28.327 1.00 86.88 124 GLY A C 1
ATOM 1041 O O . GLY A 1 124 ? 19.899 -8.318 -28.830 1.00 86.88 124 GLY A O 1
ATOM 1042 N N . ASN A 1 125 ? 17.789 -8.846 -28.275 1.00 87.44 125 ASN A N 1
ATOM 1043 C CA . ASN A 1 125 ? 17.865 -10.287 -28.569 1.00 87.44 125 ASN A CA 1
ATOM 1044 C C . ASN A 1 125 ? 18.952 -11.019 -27.761 1.00 87.44 125 ASN A C 1
ATOM 1046 O O . ASN A 1 125 ? 19.524 -12.017 -28.211 1.00 87.44 125 ASN A O 1
ATOM 1050 N N . HIS A 1 126 ? 19.226 -10.521 -26.562 1.00 85.94 126 HIS A N 1
ATOM 1051 C CA . HIS A 1 126 ? 20.130 -11.122 -25.599 1.00 85.94 126 HIS A CA 1
ATOM 1052 C C . HIS A 1 126 ? 19.299 -11.662 -24.432 1.00 85.94 126 HIS A C 1
ATOM 1054 O O . HIS A 1 126 ? 18.248 -11.125 -24.097 1.00 85.94 126 HIS A O 1
ATOM 1060 N N . TYR A 1 127 ? 19.719 -12.786 -23.860 1.00 86.50 127 TYR A N 1
ATOM 1061 C CA . TYR A 1 127 ? 19.037 -13.415 -22.729 1.00 86.50 127 TYR A CA 1
ATOM 1062 C C . TYR A 1 127 ? 20.089 -13.816 -21.703 1.00 86.50 127 TYR A C 1
ATOM 1064 O O . TYR A 1 127 ? 21.166 -14.281 -22.079 1.00 86.50 127 TYR A O 1
ATOM 1072 N N . LEU A 1 128 ? 19.780 -13.650 -20.417 1.00 78.75 128 LEU A N 1
ATOM 1073 C CA . LEU A 1 128 ? 20.706 -13.967 -19.330 1.00 78.75 128 LEU A CA 1
ATOM 1074 C C . LEU A 1 128 ? 20.909 -15.477 -19.206 1.00 78.75 128 LEU A C 1
ATOM 1076 O O . LEU A 1 128 ? 22.033 -15.942 -19.032 1.00 78.75 128 LEU A O 1
ATOM 1080 N N . ILE A 1 129 ? 19.814 -16.239 -19.281 1.00 82.56 129 ILE A N 1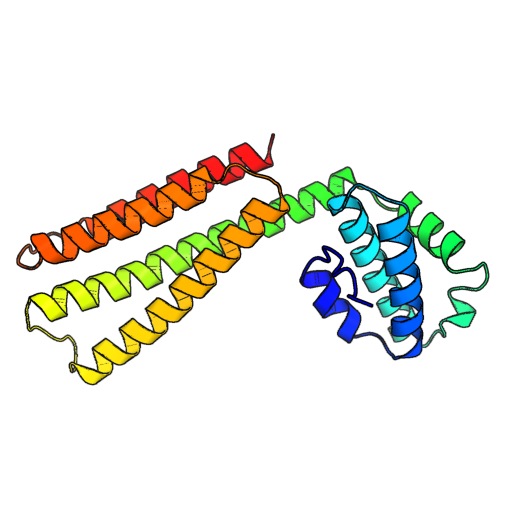
ATOM 1081 C CA . ILE A 1 129 ? 19.837 -17.705 -19.196 1.00 82.56 129 ILE A CA 1
ATOM 1082 C C . ILE A 1 129 ? 19.126 -18.301 -20.407 1.00 82.56 129 ILE A C 1
ATOM 1084 O O . ILE A 1 129 ? 19.705 -19.056 -21.187 1.00 82.56 129 ILE A O 1
ATOM 1088 N N . ASN A 1 130 ? 17.837 -17.997 -20.536 1.00 90.25 130 ASN A N 1
ATOM 1089 C CA . ASN A 1 130 ? 16.971 -18.471 -21.605 1.00 90.25 130 ASN A CA 1
ATOM 1090 C C . ASN A 1 130 ? 15.736 -17.572 -21.641 1.00 90.25 130 ASN A C 1
ATOM 1092 O O . ASN A 1 130 ? 15.198 -17.242 -20.584 1.00 90.25 130 ASN A O 1
ATOM 1096 N N . TYR A 1 131 ? 15.240 -17.271 -22.841 1.00 90.81 131 TYR A N 1
ATOM 1097 C CA . TYR A 1 131 ? 14.003 -16.521 -23.052 1.00 90.81 131 TYR A CA 1
ATOM 1098 C C . TYR A 1 131 ? 12.871 -16.915 -22.087 1.00 90.81 131 TYR A C 1
ATOM 1100 O O . TYR A 1 131 ? 12.276 -16.050 -21.450 1.00 90.81 131 TYR A O 1
ATOM 1108 N N . TYR A 1 132 ? 12.586 -18.213 -21.934 1.00 93.12 132 TYR A N 1
ATOM 1109 C CA . TYR A 1 132 ? 11.460 -18.670 -21.112 1.00 93.12 132 TYR A CA 1
ATOM 1110 C C . TYR A 1 132 ? 11.660 -18.432 -19.612 1.00 93.12 132 TYR A C 1
ATOM 1112 O O . TYR A 1 132 ? 10.700 -18.117 -18.907 1.00 93.12 132 TYR A O 1
ATOM 1120 N N . ILE A 1 133 ? 12.891 -18.588 -19.118 1.00 92.94 133 ILE A N 1
ATOM 1121 C CA . ILE A 1 133 ? 13.215 -18.387 -17.700 1.00 92.94 133 ILE A CA 1
ATOM 1122 C C . ILE A 1 133 ? 13.158 -16.894 -17.381 1.00 92.94 133 ILE A C 1
ATOM 1124 O O . ILE A 1 133 ? 12.508 -16.491 -16.416 1.00 92.94 133 ILE A O 1
ATOM 1128 N N . ASP A 1 134 ? 13.769 -16.078 -18.234 1.00 92.38 134 ASP A N 1
ATOM 1129 C CA . ASP A 1 134 ? 13.826 -14.631 -18.060 1.00 92.38 134 ASP A CA 1
ATOM 1130 C C . ASP A 1 134 ? 12.413 -14.019 -18.144 1.00 92.38 134 ASP A C 1
ATOM 1132 O O . ASP A 1 134 ? 12.034 -13.199 -17.303 1.00 92.38 134 ASP A O 1
ATOM 1136 N N . LEU A 1 135 ? 11.581 -14.504 -19.077 1.00 94.12 135 LEU A N 1
ATOM 1137 C CA . LEU A 1 135 ? 10.171 -14.122 -19.192 1.00 94.12 135 LEU A CA 1
ATOM 1138 C C . LEU A 1 135 ? 9.376 -14.478 -17.930 1.00 94.12 135 LEU A C 1
ATOM 1140 O O . LEU A 1 135 ? 8.595 -13.660 -17.443 1.00 94.12 135 LEU A O 1
ATOM 1144 N N . LEU A 1 136 ? 9.563 -15.685 -17.387 1.00 95.50 136 LEU A N 1
ATOM 1145 C CA . LEU A 1 136 ? 8.875 -16.118 -16.170 1.00 95.50 136 LEU A CA 1
ATOM 1146 C C . LEU A 1 136 ? 9.210 -15.191 -14.997 1.00 95.50 136 LEU A C 1
ATOM 1148 O O . LEU A 1 136 ? 8.304 -14.736 -14.293 1.00 95.50 136 LEU A O 1
ATOM 1152 N N . VAL A 1 137 ? 10.494 -14.870 -14.811 1.00 95.56 137 VAL A N 1
ATOM 1153 C CA . VAL A 1 137 ? 10.941 -13.942 -13.762 1.00 95.56 137 VAL A CA 1
ATOM 1154 C C . VAL A 1 137 ? 10.315 -12.561 -13.966 1.00 95.56 137 VAL A C 1
ATOM 1156 O O . VAL A 1 137 ? 9.759 -12.001 -13.018 1.00 95.56 137 VAL A O 1
ATOM 1159 N N . ALA A 1 138 ? 10.321 -12.034 -15.193 1.00 95.62 138 ALA A N 1
ATOM 1160 C CA . ALA A 1 138 ? 9.730 -10.735 -15.504 1.00 95.62 138 ALA A CA 1
ATOM 1161 C C . ALA A 1 138 ? 8.220 -10.687 -15.212 1.00 95.62 138 ALA A C 1
ATOM 1163 O O . ALA A 1 138 ? 7.737 -9.724 -14.613 1.00 95.62 138 ALA A O 1
ATOM 1164 N N . VAL A 1 139 ? 7.471 -11.738 -15.558 1.00 97.06 139 VAL A N 1
ATOM 1165 C CA . VAL A 1 139 ? 6.028 -11.825 -15.278 1.00 97.06 139 VAL A CA 1
ATOM 1166 C C . VAL A 1 139 ? 5.755 -11.829 -13.773 1.00 97.06 139 VAL A C 1
ATOM 1168 O O . VAL A 1 139 ? 4.891 -11.083 -13.307 1.00 97.06 139 VAL A O 1
ATOM 1171 N N . ILE A 1 140 ? 6.504 -12.615 -12.991 1.00 97.62 140 ILE A N 1
ATOM 1172 C CA . ILE A 1 140 ? 6.357 -12.643 -11.527 1.00 97.62 140 ILE A CA 1
ATOM 1173 C C . ILE A 1 140 ? 6.634 -11.258 -10.933 1.00 97.62 140 ILE A C 1
ATOM 1175 O O . ILE A 1 140 ? 5.842 -10.761 -10.127 1.00 97.62 140 ILE A O 1
ATOM 1179 N N . MET A 1 141 ? 7.719 -10.606 -11.358 1.00 97.88 141 MET A N 1
ATOM 1180 C CA . MET A 1 141 ? 8.073 -9.268 -10.880 1.00 97.88 141 MET A CA 1
ATOM 1181 C C . MET A 1 141 ? 7.016 -8.230 -11.257 1.00 97.88 141 MET A C 1
ATOM 1183 O O . MET A 1 141 ? 6.660 -7.396 -10.426 1.00 97.88 141 MET A O 1
ATOM 1187 N N . LEU A 1 142 ? 6.438 -8.312 -12.457 1.00 97.00 142 LEU A N 1
ATOM 1188 C CA . LEU A 1 142 ? 5.366 -7.416 -12.885 1.00 97.00 142 LEU A CA 1
ATOM 1189 C C . LEU A 1 142 ? 4.106 -7.572 -12.018 1.00 97.00 142 LEU A C 1
ATOM 1191 O O . LEU A 1 142 ? 3.517 -6.572 -11.602 1.00 97.00 142 LEU A O 1
ATOM 1195 N N . VAL A 1 143 ? 3.716 -8.806 -11.684 1.00 97.50 143 VAL A N 1
ATOM 1196 C CA . VAL A 1 143 ? 2.579 -9.073 -10.784 1.00 97.50 143 VAL A CA 1
ATOM 1197 C C . VAL A 1 143 ? 2.821 -8.467 -9.399 1.00 97.50 143 VAL A C 1
ATOM 1199 O O . VAL A 1 143 ? 1.927 -7.826 -8.8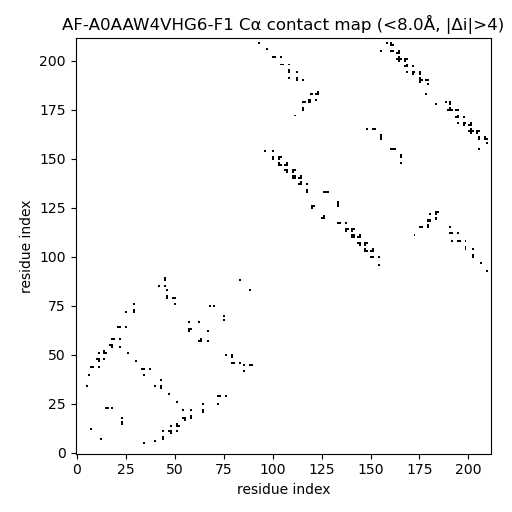32 1.00 97.50 143 VAL A O 1
ATOM 1202 N N . ILE A 1 144 ? 4.032 -8.629 -8.860 1.00 97.25 144 ILE A N 1
ATOM 1203 C CA . ILE A 1 144 ? 4.420 -8.048 -7.570 1.00 97.25 144 ILE A CA 1
ATOM 1204 C C . ILE A 1 144 ? 4.374 -6.513 -7.633 1.00 97.25 144 ILE A C 1
ATOM 1206 O O . ILE A 1 144 ? 3.780 -5.892 -6.748 1.00 97.25 144 ILE A O 1
ATOM 1210 N N . SER A 1 145 ? 4.908 -5.903 -8.693 1.00 96.56 145 SER A N 1
ATOM 1211 C CA . SER A 1 145 ? 4.873 -4.451 -8.916 1.00 96.56 145 SER A CA 1
ATOM 1212 C C . SER A 1 145 ? 3.449 -3.898 -8.955 1.00 96.56 145 SER A C 1
ATOM 1214 O O . SER A 1 145 ? 3.146 -2.910 -8.285 1.00 96.56 145 SER A O 1
ATOM 1216 N N . VAL A 1 146 ? 2.532 -4.557 -9.672 1.00 95.94 146 VAL A N 1
ATOM 1217 C CA . VAL A 1 146 ? 1.120 -4.139 -9.728 1.00 95.94 146 VAL A CA 1
ATOM 1218 C C . VAL A 1 146 ? 0.480 -4.203 -8.343 1.00 95.94 146 VAL A C 1
ATOM 1220 O O . VAL A 1 146 ? -0.170 -3.246 -7.915 1.00 95.94 146 VAL A O 1
ATOM 1223 N N . LYS A 1 147 ? 0.694 -5.299 -7.603 1.00 95.06 147 LYS A N 1
ATOM 1224 C CA . LYS A 1 147 ? 0.204 -5.425 -6.222 1.00 95.06 147 LYS A CA 1
ATOM 1225 C C . LYS A 1 147 ? 0.737 -4.295 -5.344 1.00 95.06 147 LYS A C 1
ATOM 1227 O O . LYS A 1 147 ? 0.015 -3.783 -4.489 1.00 95.06 147 LYS A O 1
ATOM 1232 N N . GLN A 1 148 ? 1.974 -3.882 -5.582 1.00 95.19 148 GLN A N 1
ATOM 1233 C CA . GLN A 1 148 ? 2.613 -2.849 -4.799 1.00 95.19 148 GLN A CA 1
ATOM 1234 C C . GLN A 1 148 ? 2.055 -1.448 -5.054 1.00 95.19 148 GLN A C 1
ATOM 1236 O O . GLN A 1 148 ? 1.710 -0.743 -4.104 1.00 95.19 148 GLN A O 1
ATOM 1241 N N . LEU A 1 149 ? 1.841 -1.095 -6.321 1.00 93.81 149 LEU A N 1
ATOM 1242 C CA . LEU A 1 149 ? 1.151 0.138 -6.706 1.00 93.81 149 LEU A CA 1
ATOM 1243 C C . LEU A 1 149 ? -0.262 0.206 -6.102 1.00 93.81 149 LEU A C 1
ATOM 1245 O O . LEU A 1 149 ? -0.703 1.251 -5.615 1.00 93.81 149 LEU A O 1
ATOM 1249 N N . LEU A 1 150 ? -0.986 -0.919 -6.079 1.00 92.94 150 LEU A N 1
ATOM 1250 C CA . LEU A 1 150 ? -2.306 -0.982 -5.447 1.00 92.94 150 LEU A CA 1
ATOM 1251 C C . LEU A 1 150 ? -2.239 -0.714 -3.936 1.00 92.94 150 LEU A C 1
ATOM 1253 O O . LEU A 1 150 ? -3.095 0.012 -3.423 1.00 92.94 150 LEU A O 1
ATOM 1257 N N . ASN A 1 151 ? -1.227 -1.238 -3.237 1.00 91.56 151 ASN A N 1
ATOM 1258 C CA . ASN A 1 151 ? -1.029 -0.988 -1.807 1.00 91.56 151 ASN A CA 1
ATOM 1259 C C . ASN A 1 151 ? -0.792 0.503 -1.525 1.00 91.56 151 ASN A C 1
ATOM 1261 O O . ASN A 1 151 ? -1.478 1.084 -0.683 1.00 91.56 151 ASN A O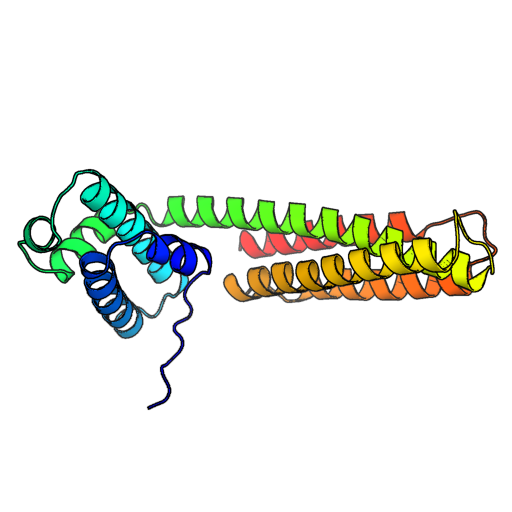 1
ATOM 1265 N N . GLN A 1 152 ? 0.113 1.154 -2.260 1.00 91.62 152 GLN A N 1
ATOM 1266 C CA . GLN A 1 152 ? 0.372 2.593 -2.105 1.00 91.62 152 GLN A CA 1
ATOM 1267 C C . GLN A 1 152 ? -0.883 3.422 -2.380 1.00 91.62 152 GLN A C 1
ATOM 1269 O O . GLN A 1 152 ? -1.218 4.330 -1.619 1.00 91.62 152 GLN A O 1
ATOM 1274 N N . ARG A 1 153 ? -1.638 3.072 -3.430 1.00 89.81 153 ARG A N 1
ATOM 1275 C CA . ARG A 1 153 ? -2.899 3.742 -3.766 1.00 89.81 153 ARG A CA 1
ATOM 1276 C C . ARG A 1 153 ? -3.925 3.634 -2.637 1.00 89.81 153 ARG A C 1
ATOM 1278 O O . ARG A 1 153 ? -4.650 4.597 -2.381 1.00 89.81 153 ARG A O 1
ATOM 1285 N N . GLN A 1 154 ? -4.016 2.480 -1.976 1.00 88.38 154 GLN A N 1
ATOM 1286 C CA . GLN A 1 154 ? -4.895 2.300 -0.818 1.00 88.38 154 GLN A CA 1
ATOM 1287 C C . GLN A 1 154 ? -4.461 3.177 0.362 1.00 88.38 154 GLN A C 1
ATOM 1289 O O . GLN A 1 154 ? -5.317 3.809 0.977 1.00 88.38 154 GLN A O 1
ATOM 1294 N N . LEU A 1 155 ? -3.157 3.276 0.636 1.00 88.44 155 LEU A N 1
ATOM 1295 C CA . LEU A 1 155 ? -2.621 4.132 1.700 1.00 88.44 155 LEU A CA 1
ATOM 1296 C C . LEU A 1 155 ? -2.891 5.621 1.435 1.00 88.44 155 LEU A C 1
ATOM 1298 O O . LEU A 1 155 ? -3.372 6.324 2.319 1.00 88.44 155 LEU A O 1
ATOM 1302 N N . ILE A 1 156 ? -2.685 6.091 0.203 1.00 87.31 156 ILE A N 1
ATOM 1303 C CA . ILE A 1 156 ? -2.985 7.479 -0.185 1.00 87.31 156 ILE A CA 1
ATOM 1304 C C . ILE A 1 156 ? -4.475 7.790 0.008 1.00 87.31 156 ILE A C 1
ATOM 1306 O O . ILE A 1 156 ? -4.826 8.815 0.593 1.00 87.31 156 ILE A O 1
ATOM 1310 N N . LYS A 1 157 ? -5.362 6.878 -0.420 1.00 85.62 157 LYS A N 1
ATOM 1311 C CA . LYS A 1 157 ? -6.812 7.025 -0.220 1.00 85.62 157 LYS A CA 1
ATOM 1312 C C . LYS A 1 157 ? -7.204 7.034 1.258 1.00 85.62 157 LYS A C 1
ATOM 1314 O O . LYS A 1 157 ? -8.034 7.853 1.640 1.00 85.62 157 LYS A O 1
ATOM 1319 N N . ARG A 1 158 ? -6.600 6.163 2.078 1.00 83.56 158 ARG A N 1
ATOM 1320 C CA . ARG A 1 158 ? -6.875 6.032 3.522 1.00 83.56 158 ARG A CA 1
ATOM 1321 C C . ARG A 1 158 ? -6.704 7.360 4.262 1.00 83.56 158 ARG A C 1
ATOM 1323 O O . ARG A 1 158 ? -7.496 7.663 5.147 1.00 83.56 158 ARG A O 1
ATOM 1330 N N . TYR A 1 159 ? -5.700 8.148 3.888 1.00 81.75 159 TYR A N 1
ATOM 1331 C CA . TYR A 1 159 ? -5.396 9.427 4.535 1.00 81.75 159 TYR A CA 1
ATOM 1332 C C . TYR A 1 159 ? -5.892 10.655 3.761 1.00 81.75 159 TYR A C 1
ATOM 1334 O O . TYR A 1 159 ? -5.581 11.771 4.161 1.00 81.75 159 TYR A O 1
ATOM 1342 N N . GLN A 1 160 ? -6.649 10.470 2.670 1.00 79.06 160 GLN A N 1
ATOM 1343 C CA . GLN A 1 160 ? -7.091 11.556 1.776 1.00 79.06 160 GLN A CA 1
ATOM 1344 C C . GLN A 1 160 ? -5.934 12.463 1.315 1.00 79.06 160 GLN A C 1
ATOM 1346 O O . GLN A 1 160 ? -6.089 13.665 1.114 1.00 79.06 160 GLN A O 1
ATOM 1351 N N . VAL A 1 161 ? -4.756 11.862 1.151 1.00 82.81 161 VAL A N 1
ATOM 1352 C CA . VAL A 1 161 ? -3.536 12.544 0.723 1.00 82.81 161 VAL A CA 1
ATOM 1353 C C . VAL A 1 161 ? -3.615 12.841 -0.776 1.00 82.81 161 VAL A C 1
ATOM 1355 O O . VAL A 1 161 ? -4.333 12.172 -1.526 1.00 82.81 161 VAL A O 1
ATOM 1358 N N . SER A 1 162 ? -2.868 13.852 -1.230 1.00 86.12 162 SER A N 1
ATOM 1359 C CA . SER A 1 162 ? -2.760 14.167 -2.651 1.00 86.12 162 SER A CA 1
ATOM 1360 C C . SER A 1 162 ? -2.292 12.948 -3.455 1.00 86.12 162 SER A C 1
ATOM 1362 O O . SER A 1 162 ? -1.467 12.150 -3.014 1.00 86.12 162 SER A O 1
ATOM 1364 N N . PHE A 1 163 ? -2.806 12.805 -4.676 1.00 87.12 163 PHE A N 1
ATOM 1365 C CA . PHE A 1 163 ? -2.430 11.700 -5.565 1.00 87.12 163 PHE A CA 1
ATOM 1366 C C . PHE A 1 163 ? -1.048 11.896 -6.218 1.00 87.12 163 PHE A C 1
ATOM 1368 O O . PHE A 1 163 ? -0.559 11.019 -6.923 1.00 87.12 163 PHE A O 1
ATOM 1375 N N . GLN A 1 164 ? -0.410 13.046 -5.985 1.00 88.81 164 GLN A N 1
ATOM 1376 C CA . GLN A 1 164 ? 0.846 13.443 -6.621 1.00 88.81 164 GLN A CA 1
ATOM 1377 C C . GLN A 1 164 ? 2.014 12.464 -6.395 1.00 88.81 164 GLN A C 1
ATOM 1379 O O . GLN A 1 164 ? 2.689 12.176 -7.382 1.00 88.81 164 GLN A O 1
ATOM 1384 N N . PRO A 1 165 ? 2.249 11.901 -5.185 1.00 89.62 165 PRO A N 1
ATOM 1385 C CA . PRO A 1 165 ? 3.308 10.907 -4.985 1.00 89.62 165 PRO A CA 1
ATOM 1386 C C . PRO A 1 165 ? 3.156 9.703 -5.921 1.00 89.62 165 PRO A C 1
ATOM 1388 O O . PRO A 1 165 ? 4.116 9.263 -6.537 1.00 89.62 165 PRO A O 1
ATOM 1391 N N . PHE A 1 166 ? 1.923 9.226 -6.108 1.00 92.06 166 PHE A N 1
ATOM 1392 C CA . PHE A 1 166 ? 1.642 8.096 -6.990 1.00 92.06 166 PHE A CA 1
ATOM 1393 C C . PHE A 1 166 ? 1.876 8.434 -8.467 1.00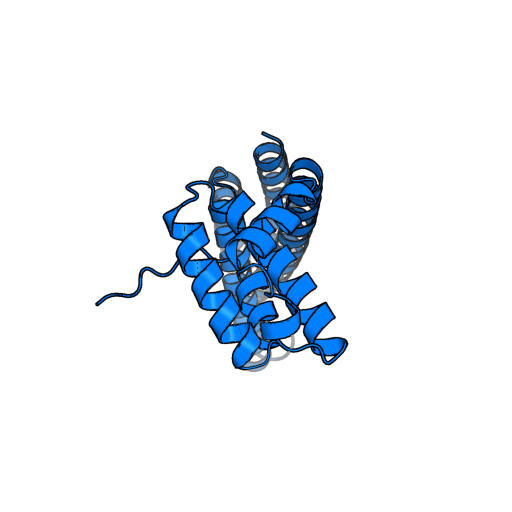 92.06 166 PHE A C 1
ATOM 1395 O O . PHE A 1 166 ? 2.380 7.611 -9.223 1.00 92.06 166 PHE A O 1
ATOM 1402 N N . ILE A 1 167 ? 1.526 9.655 -8.888 1.00 91.88 167 ILE A N 1
ATOM 1403 C CA . ILE A 1 167 ? 1.735 10.105 -10.271 1.00 91.88 167 ILE A CA 1
ATOM 1404 C C . ILE A 1 167 ? 3.227 10.126 -10.612 1.00 91.88 167 ILE A C 1
ATOM 1406 O O . ILE A 1 167 ? 3.596 9.683 -11.695 1.00 91.88 167 ILE A O 1
ATOM 1410 N N . ILE A 1 168 ? 4.079 10.600 -9.698 1.00 94.25 168 ILE A N 1
ATOM 1411 C CA . ILE A 1 168 ? 5.531 10.657 -9.919 1.00 94.25 168 ILE A CA 1
ATOM 1412 C C . ILE A 1 168 ? 6.111 9.259 -10.143 1.00 94.25 168 ILE A C 1
ATOM 1414 O O . ILE A 1 168 ? 6.904 9.086 -11.066 1.00 94.25 168 ILE A O 1
ATOM 1418 N N . GLU A 1 169 ? 5.690 8.263 -9.359 1.00 93.38 169 GLU A N 1
ATOM 1419 C CA . GLU A 1 169 ? 6.133 6.876 -9.549 1.00 93.38 169 GLU A CA 1
ATOM 1420 C C . GLU A 1 169 ? 5.653 6.297 -10.888 1.00 93.38 169 GLU A C 1
ATOM 1422 O O . GLU A 1 169 ? 6.432 5.685 -11.608 1.00 93.38 169 GLU A O 1
ATOM 1427 N N . ILE A 1 170 ? 4.399 6.529 -11.290 1.00 95.38 170 ILE A N 1
ATOM 1428 C CA . ILE A 1 170 ? 3.909 6.042 -12.591 1.00 95.38 170 ILE A CA 1
ATOM 1429 C C . ILE A 1 170 ? 4.657 6.700 -13.755 1.00 95.38 170 ILE A C 1
ATOM 1431 O O . ILE A 1 170 ? 5.065 6.018 -14.694 1.00 95.38 170 ILE A O 1
ATOM 1435 N N . VAL A 1 171 ? 4.858 8.017 -13.697 1.00 96.44 171 VAL A N 1
ATOM 1436 C CA . VAL A 1 171 ? 5.570 8.757 -14.745 1.00 96.44 171 VAL A CA 1
ATOM 1437 C C . VAL A 1 171 ? 7.023 8.297 -14.840 1.00 96.44 171 VAL A C 1
ATOM 1439 O O . VAL A 1 171 ? 7.517 8.107 -15.950 1.00 96.44 171 VAL A O 1
ATOM 1442 N N . SER A 1 172 ? 7.700 8.057 -13.714 1.00 96.06 172 SER A N 1
ATOM 1443 C CA . SER A 1 172 ? 9.082 7.571 -13.734 1.00 96.06 172 SER A CA 1
ATOM 1444 C C . SER A 1 172 ? 9.197 6.166 -14.321 1.00 96.06 172 SER A C 1
ATOM 1446 O O . SER A 1 172 ? 10.109 5.926 -15.104 1.00 96.06 172 SER A O 1
ATOM 1448 N N . ILE A 1 173 ? 8.248 5.267 -14.032 1.00 96.81 173 ILE A N 1
ATOM 1449 C CA . ILE A 1 173 ? 8.195 3.927 -14.635 1.00 96.81 173 ILE A CA 1
ATOM 1450 C C . ILE A 1 173 ? 8.051 4.030 -16.159 1.00 96.81 173 ILE A C 1
ATOM 1452 O O . ILE A 1 173 ? 8.771 3.351 -16.889 1.00 96.81 173 ILE A O 1
ATOM 1456 N N . VAL A 1 174 ? 7.158 4.897 -16.648 1.00 96.81 174 VAL A N 1
ATOM 1457 C CA . VAL A 1 174 ? 6.947 5.102 -18.091 1.00 96.81 174 VAL A CA 1
ATOM 1458 C C . VAL A 1 174 ? 8.196 5.681 -18.758 1.00 96.81 174 VAL A C 1
ATOM 1460 O O . VAL A 1 174 ? 8.613 5.182 -19.800 1.00 96.81 174 VAL A O 1
ATOM 1463 N N . ILE A 1 175 ? 8.823 6.695 -18.156 1.00 95.62 175 ILE A N 1
ATOM 1464 C CA . ILE A 1 175 ? 10.061 7.292 -18.680 1.00 95.62 175 ILE A CA 1
ATOM 1465 C C . ILE A 1 175 ? 11.188 6.257 -18.712 1.00 95.62 175 ILE A C 1
ATOM 1467 O O . ILE A 1 175 ? 11.869 6.128 -19.729 1.00 95.62 175 ILE A O 1
ATOM 1471 N N . SER A 1 176 ? 11.367 5.492 -17.635 1.00 95.62 176 SER A N 1
ATOM 1472 C CA . SER A 1 176 ? 12.384 4.445 -17.574 1.00 95.62 176 SER A CA 1
ATOM 1473 C C . SER A 1 176 ? 12.154 3.361 -18.628 1.00 95.62 176 SER A C 1
ATOM 1475 O O . SER A 1 176 ? 13.112 2.950 -19.273 1.00 95.62 176 SER A O 1
ATOM 1477 N N . LEU A 1 177 ? 10.902 2.965 -18.882 1.00 94.88 177 LEU A N 1
ATOM 1478 C CA . LEU A 1 177 ? 10.563 2.027 -19.956 1.00 94.88 177 LEU A CA 1
ATOM 1479 C C . LEU A 1 177 ? 10.942 2.566 -21.340 1.00 94.88 177 LEU A C 1
ATOM 1481 O O . LEU A 1 177 ? 11.544 1.847 -22.136 1.00 94.88 177 LEU A O 1
ATOM 1485 N N . LEU A 1 178 ? 10.627 3.833 -21.623 1.00 93.75 178 LEU A N 1
ATOM 1486 C CA . LEU A 1 178 ? 11.003 4.469 -22.888 1.00 93.75 178 LEU A CA 1
ATOM 1487 C C . LEU A 1 178 ? 12.525 4.509 -23.063 1.00 93.75 178 LEU A C 1
ATOM 1489 O O . LEU A 1 178 ? 13.021 4.210 -24.146 1.00 93.75 178 LEU A O 1
ATOM 1493 N N . ILE A 1 179 ? 13.270 4.825 -22.001 1.00 92.06 179 ILE A N 1
ATOM 1494 C CA . ILE A 1 179 ? 14.738 4.839 -22.031 1.00 92.06 179 ILE A CA 1
ATOM 1495 C C . ILE A 1 179 ? 15.295 3.432 -22.268 1.00 92.06 179 ILE A C 1
ATOM 1497 O O . ILE A 1 179 ? 16.167 3.287 -23.122 1.00 92.06 179 ILE A O 1
ATOM 1501 N N . SER A 1 180 ? 14.782 2.402 -21.584 1.00 90.88 180 SER A N 1
ATOM 1502 C CA . SER A 1 180 ? 15.207 1.008 -21.795 1.00 90.88 180 SER A CA 1
ATOM 1503 C C . SER A 1 180 ? 15.068 0.571 -23.253 1.00 90.88 180 SER A C 1
ATOM 1505 O O . SER A 1 180 ? 15.944 -0.121 -23.762 1.00 90.88 180 SER A O 1
ATOM 1507 N N . ILE A 1 181 ? 13.993 0.990 -23.928 1.00 91.12 181 ILE A N 1
ATOM 1508 C CA . ILE A 1 181 ? 13.731 0.641 -25.330 1.00 91.12 181 ILE A CA 1
ATOM 1509 C C . ILE A 1 181 ? 14.601 1.474 -26.281 1.00 91.12 181 ILE A C 1
ATOM 1511 O O . ILE A 1 181 ? 15.215 0.923 -27.189 1.00 91.12 181 ILE A O 1
ATOM 1515 N N . LEU A 1 182 ? 14.671 2.797 -26.094 1.00 90.00 182 LEU A N 1
ATOM 1516 C CA . LEU A 1 182 ? 15.399 3.696 -27.002 1.00 90.00 182 LEU A CA 1
ATOM 1517 C C . LEU A 1 182 ? 16.920 3.533 -26.907 1.00 90.00 182 LEU A C 1
ATOM 1519 O O . LEU A 1 182 ? 17.620 3.652 -27.909 1.00 90.00 182 LEU A O 1
ATOM 1523 N N . PHE A 1 183 ? 17.429 3.247 -25.710 1.00 88.06 183 PHE A N 1
ATOM 1524 C CA . PHE A 1 183 ? 18.856 3.127 -25.422 1.00 88.06 183 PHE A CA 1
ATOM 1525 C C . PHE A 1 183 ? 19.260 1.675 -25.135 1.00 88.06 183 PHE A C 1
ATOM 1527 O O . PHE A 1 183 ? 20.176 1.432 -24.350 1.00 88.06 183 PHE A O 1
ATOM 1534 N N . TYR A 1 184 ? 18.605 0.697 -25.770 1.00 85.75 184 TYR A N 1
ATOM 1535 C CA . TYR A 1 184 ? 18.863 -0.722 -25.502 1.00 85.75 184 TYR A CA 1
ATOM 1536 C C . TYR A 1 184 ? 20.319 -1.139 -25.788 1.00 85.75 184 TYR A C 1
ATOM 1538 O O . TYR A 1 184 ? 20.911 -1.868 -24.999 1.00 85.75 184 TYR A O 1
ATOM 1546 N N . ASN A 1 185 ? 20.935 -0.579 -26.835 1.00 83.50 185 ASN A N 1
ATOM 1547 C CA . ASN A 1 185 ? 22.347 -0.800 -27.182 1.00 83.50 185 ASN A CA 1
ATOM 1548 C C . ASN A 1 185 ? 23.340 -0.004 -26.315 1.00 83.50 185 ASN A C 1
ATOM 1550 O O . ASN A 1 185 ? 24.551 -0.145 -26.478 1.00 83.50 185 ASN A O 1
ATOM 1554 N N . SER A 1 186 ? 22.860 0.871 -25.426 1.00 83.06 186 SER A N 1
ATOM 1555 C CA . SER A 1 186 ? 23.735 1.657 -24.559 1.00 83.06 186 SER A CA 1
ATOM 1556 C C . SER A 1 186 ? 24.252 0.798 -23.400 1.00 83.06 186 SER A C 1
ATOM 1558 O O . SER A 1 186 ? 23.444 0.206 -22.672 1.00 83.06 186 SER A O 1
ATOM 1560 N N . PRO A 1 187 ? 25.572 0.792 -23.136 1.00 74.00 187 PRO A N 1
ATOM 1561 C CA . PRO A 1 187 ? 26.128 0.152 -21.945 1.00 74.00 187 PRO A CA 1
ATOM 1562 C C . PRO A 1 187 ? 25.757 0.903 -20.657 1.00 74.00 187 PRO A C 1
ATOM 1564 O O . PRO A 1 187 ? 25.874 0.356 -19.565 1.00 74.00 187 PRO A O 1
ATOM 1567 N N . PHE A 1 188 ? 25.305 2.157 -20.766 1.00 71.69 188 PHE A N 1
ATOM 1568 C CA . PHE A 1 188 ? 24.924 2.979 -19.625 1.00 71.69 188 PHE A CA 1
ATOM 1569 C C . PHE A 1 188 ? 23.426 2.843 -19.327 1.00 71.69 188 PHE A C 1
ATOM 1571 O O . PHE A 1 188 ? 22.599 3.114 -20.200 1.00 71.69 188 PHE A O 1
ATOM 1578 N N . ASP A 1 189 ? 23.082 2.446 -18.097 1.00 79.19 189 ASP A N 1
ATOM 1579 C CA . ASP A 1 189 ? 21.700 2.282 -17.632 1.00 79.19 189 ASP A CA 1
ATOM 1580 C C . ASP A 1 189 ? 21.345 3.306 -16.538 1.00 79.19 189 ASP A C 1
ATOM 1582 O O . ASP A 1 189 ? 21.726 3.182 -15.375 1.00 79.19 189 ASP A O 1
ATOM 1586 N N . ILE A 1 190 ? 20.596 4.342 -16.928 1.00 89.00 190 ILE A N 1
ATOM 1587 C CA . ILE A 1 190 ? 20.126 5.419 -16.035 1.00 89.00 190 ILE A CA 1
ATOM 1588 C C . ILE A 1 190 ? 18.774 5.063 -15.393 1.00 89.00 190 ILE A C 1
ATOM 1590 O O . ILE A 1 190 ? 18.322 5.732 -14.462 1.00 89.00 190 ILE A O 1
ATOM 1594 N N . THR A 1 191 ? 18.104 4.006 -15.857 1.00 92.69 191 THR A N 1
ATOM 1595 C CA . THR A 1 191 ? 16.713 3.717 -15.481 1.00 92.69 191 THR A CA 1
ATOM 1596 C C . THR A 1 191 ? 16.564 3.452 -13.987 1.00 92.69 191 THR A C 1
ATOM 1598 O O . THR A 1 191 ? 15.620 3.949 -13.369 1.00 92.69 191 THR A O 1
ATOM 1601 N N . PHE A 1 192 ? 17.542 2.778 -13.375 1.00 92.12 192 PHE A N 1
ATOM 1602 C CA . PHE A 1 192 ? 17.584 2.571 -11.930 1.00 92.12 192 PHE A CA 1
ATOM 1603 C C . PHE A 1 192 ? 17.646 3.894 -11.158 1.00 92.12 192 PHE A C 1
ATOM 1605 O O . PHE A 1 192 ? 16.874 4.108 -10.225 1.00 92.12 192 PHE A O 1
ATOM 1612 N N . VAL A 1 193 ? 18.522 4.813 -11.576 1.00 94.12 193 VAL A N 1
ATOM 1613 C CA . VAL A 1 193 ? 18.689 6.128 -10.937 1.00 94.12 193 VAL A CA 1
ATOM 1614 C C . VAL A 1 193 ? 17.383 6.922 -10.999 1.00 94.12 193 VAL A C 1
ATOM 1616 O O . VAL A 1 193 ? 16.966 7.492 -9.991 1.00 94.12 193 VAL A O 1
ATOM 1619 N N . ILE A 1 194 ? 16.698 6.910 -12.147 1.00 95.50 194 ILE A N 1
ATOM 1620 C CA . ILE A 1 194 ? 15.401 7.583 -12.323 1.00 95.50 194 ILE A CA 1
ATOM 1621 C C . ILE A 1 194 ? 14.358 7.024 -11.353 1.00 95.50 194 ILE A C 1
ATOM 1623 O O . ILE A 1 194 ? 13.679 7.796 -10.671 1.00 95.50 194 ILE A O 1
ATOM 1627 N N . LEU A 1 195 ? 14.250 5.696 -11.248 1.00 96.31 195 LEU A N 1
ATOM 1628 C CA . LEU A 1 195 ? 13.298 5.056 -10.340 1.00 96.31 195 LEU A CA 1
ATOM 1629 C C . LEU A 1 195 ? 13.607 5.381 -8.873 1.00 96.31 195 LEU A C 1
ATOM 1631 O O . LEU A 1 195 ? 12.699 5.725 -8.119 1.00 96.31 195 LEU A O 1
ATOM 1635 N N . VAL A 1 196 ? 14.882 5.348 -8.474 1.00 96.19 196 VAL A N 1
ATOM 1636 C CA . VAL A 1 196 ? 15.312 5.667 -7.103 1.00 96.19 196 VAL A CA 1
ATOM 1637 C C . VAL A 1 196 ? 15.012 7.126 -6.747 1.00 96.19 196 VAL A C 1
ATOM 1639 O O . VAL A 1 196 ? 14.456 7.403 -5.681 1.00 96.19 196 VAL A O 1
ATOM 1642 N N . VAL A 1 197 ? 15.324 8.073 -7.636 1.00 96.31 197 VAL A N 1
ATOM 1643 C CA . VAL A 1 197 ? 15.019 9.498 -7.425 1.00 96.31 197 VAL A CA 1
ATOM 1644 C C . VAL A 1 197 ? 13.508 9.725 -7.331 1.00 96.31 197 VAL A C 1
ATOM 1646 O O . VAL A 1 197 ? 13.046 10.470 -6.458 1.00 96.31 197 VAL A O 1
ATOM 1649 N N . ALA A 1 198 ? 12.725 9.052 -8.175 1.00 95.88 198 ALA A N 1
ATOM 1650 C CA . ALA A 1 198 ? 11.269 9.116 -8.132 1.00 95.88 198 ALA A CA 1
ATOM 1651 C C . ALA A 1 198 ? 10.709 8.549 -6.821 1.00 95.88 198 ALA A C 1
ATOM 1653 O O . ALA A 1 198 ? 9.842 9.178 -6.212 1.00 95.88 198 ALA A O 1
ATOM 1654 N N . PHE A 1 199 ? 11.241 7.423 -6.341 1.00 96.38 199 PHE A N 1
ATOM 1655 C CA . PHE A 1 199 ? 10.881 6.843 -5.048 1.00 96.38 199 PHE A CA 1
ATOM 1656 C C . PHE A 1 199 ? 11.149 7.820 -3.897 1.00 96.38 199 PHE A C 1
ATOM 1658 O O . PHE A 1 199 ? 10.242 8.111 -3.115 1.00 96.38 199 PHE A O 1
ATOM 1665 N N . PHE A 1 200 ? 12.358 8.384 -3.800 1.00 96.06 200 PHE A N 1
ATOM 1666 C CA . PHE A 1 200 ? 12.685 9.321 -2.719 1.00 96.06 200 PHE A CA 1
ATOM 1667 C C . PHE A 1 200 ? 11.822 10.584 -2.765 1.00 96.06 200 PHE A C 1
ATOM 1669 O O . PHE A 1 200 ? 11.364 11.062 -1.722 1.00 96.06 200 PHE A O 1
ATOM 1676 N N . THR A 1 201 ? 11.555 11.101 -3.965 1.00 94.56 201 THR A N 1
ATOM 1677 C CA . THR A 1 201 ? 10.664 12.252 -4.163 1.00 94.56 201 THR A CA 1
ATOM 1678 C C . THR A 1 201 ? 9.246 11.938 -3.690 1.00 94.56 201 THR A C 1
ATOM 1680 O O . THR A 1 201 ? 8.675 12.680 -2.889 1.00 94.56 201 THR A O 1
ATOM 1683 N N . SER A 1 202 ? 8.706 10.797 -4.113 1.00 93.88 202 SER A N 1
ATOM 1684 C CA . SER A 1 202 ? 7.347 10.361 -3.781 1.00 93.88 202 SER A CA 1
ATOM 1685 C C . SER A 1 202 ? 7.197 10.079 -2.289 1.00 93.88 202 SER A C 1
ATOM 1687 O O . SER A 1 202 ? 6.262 10.577 -1.658 1.00 93.88 202 SER A O 1
ATOM 1689 N N . LYS A 1 203 ? 8.180 9.407 -1.675 1.00 94.06 203 LYS A N 1
ATOM 1690 C CA . LYS A 1 203 ? 8.263 9.201 -0.222 1.00 94.06 203 LYS A CA 1
ATOM 1691 C C . LYS A 1 203 ? 8.220 10.528 0.536 1.00 94.06 203 LYS A C 1
ATOM 1693 O O . LYS A 1 203 ? 7.450 10.669 1.485 1.00 94.06 203 LYS A O 1
ATOM 1698 N N . LYS A 1 204 ? 9.026 11.511 0.119 1.00 92.62 204 LYS A N 1
ATOM 1699 C CA . LYS A 1 204 ? 9.084 12.836 0.757 1.00 92.62 204 LYS A CA 1
ATOM 1700 C C . LYS A 1 204 ? 7.758 13.592 0.636 1.00 92.62 204 LYS A C 1
ATOM 1702 O O . LYS A 1 204 ? 7.344 14.273 1.572 1.00 92.62 204 LYS A O 1
ATOM 1707 N N . MET A 1 205 ? 7.080 13.484 -0.504 1.00 91.62 205 MET A N 1
ATOM 1708 C CA . MET A 1 205 ? 5.777 14.120 -0.715 1.00 91.62 205 MET A CA 1
ATOM 1709 C C . MET A 1 205 ? 4.666 13.450 0.094 1.00 91.62 205 MET A C 1
ATOM 1711 O O . MET A 1 205 ? 3.832 14.142 0.684 1.00 91.62 205 MET A O 1
ATOM 1715 N N . TYR A 1 206 ? 4.675 12.119 0.164 1.00 90.94 206 TYR A N 1
ATOM 1716 C CA . TYR A 1 206 ? 3.739 11.359 0.984 1.00 90.94 206 TYR A CA 1
ATOM 1717 C C . TYR A 1 206 ? 3.903 11.696 2.471 1.00 90.94 206 TYR A C 1
ATOM 1719 O O . TYR A 1 206 ? 2.921 12.037 3.129 1.00 90.94 206 TYR A O 1
ATOM 1727 N N . SER A 1 207 ? 5.136 11.700 2.993 1.00 88.62 207 SER A N 1
ATOM 1728 C CA . SER A 1 207 ? 5.393 12.008 4.405 1.00 88.62 207 SER A CA 1
ATOM 1729 C C . SER A 1 207 ? 4.974 13.431 4.783 1.00 88.62 207 SER A C 1
ATOM 1731 O O . SER A 1 207 ? 4.310 13.615 5.802 1.00 88.62 207 SER A O 1
ATOM 1733 N N . LYS A 1 208 ? 5.269 14.424 3.932 1.00 88.31 208 LYS A N 1
ATOM 1734 C CA . LYS A 1 208 ? 4.826 15.816 4.125 1.00 88.31 208 LYS A CA 1
ATOM 1735 C C . LYS A 1 208 ? 3.302 15.942 4.146 1.00 88.31 208 LYS A C 1
ATOM 1737 O O . LYS A 1 208 ? 2.748 16.719 4.916 1.00 88.31 208 LYS A O 1
ATOM 1742 N N . SER A 1 209 ? 2.617 15.178 3.302 1.00 85.06 209 SER A N 1
ATOM 1743 C CA . SER A 1 209 ? 1.154 15.195 3.256 1.00 85.06 209 SER A CA 1
ATOM 1744 C C . SER A 1 209 ? 0.524 14.491 4.457 1.00 85.06 209 SER A C 1
ATOM 1746 O O . SER A 1 209 ? -0.589 14.822 4.835 1.00 85.06 209 SER A O 1
ATOM 1748 N N . LEU A 1 210 ? 1.234 13.540 5.068 1.00 83.50 210 LEU A N 1
ATOM 1749 C CA . LEU A 1 210 ? 0.791 12.834 6.267 1.00 83.50 210 LEU A CA 1
ATOM 1750 C C . LEU A 1 210 ? 0.990 13.661 7.549 1.00 83.50 210 LEU A C 1
ATOM 1752 O O . LEU A 1 210 ? 0.319 13.402 8.551 1.00 83.50 210 LEU A O 1
ATOM 1756 N N . SER A 1 211 ? 1.931 14.612 7.547 1.00 77.06 211 SER A N 1
ATOM 1757 C CA . SER A 1 211 ? 2.172 15.533 8.667 1.00 77.06 211 SER A CA 1
ATOM 1758 C C . SER A 1 211 ? 1.227 16.734 8.702 1.00 77.06 211 SER A C 1
ATOM 1760 O O . SER A 1 211 ? 1.081 17.330 9.769 1.00 77.06 211 SER A O 1
ATOM 1762 N N . ASN A 1 212 ? 0.615 17.073 7.565 1.00 61.06 212 ASN A N 1
ATOM 1763 C CA . ASN A 1 212 ? -0.437 18.087 7.465 1.00 61.06 212 ASN A CA 1
ATOM 1764 C C . ASN A 1 212 ? -1.800 17.515 7.884 1.00 61.06 212 ASN A C 1
ATOM 1766 O O . ASN A 1 212 ? -2.648 18.330 8.301 1.00 61.06 212 ASN A O 1
#

Sequence (212 aa):
MKEKKYDIYFENSVKVKSLNDDYFKCYQEIEKYLFKKRKDVLKTNILLSEILDQMKSFQDQGKTVQQVMTKGSQVFVDQIDRKINYKEKINQLKQRDSNKYEMSGILLTMCIYIVLLFVKELVGNHYLINYYIDLLVAVIMLVISVKQLLNQRQLIKRYQVSFQPFIIEIVSIVISLLISILFYNSPFDITFVILVVAFFTSKKMYSKSLSN

pLDDT: mean 88.62, std 9.06, range [34.06, 97.88]

Radius of gyration: 23.15 Å; Cα contacts (8 Å, |Δi|>4): 165; chains: 1; bounding box: 57×37×60 Å

Mean predicted aligned error: 6.72 Å

Solvent-accessible surface area (backbone atoms only — not comparable to full-atom values): 11786 Å² total; per-residue (Å²): 131,84,76,79,80,71,87,67,51,67,68,48,68,53,56,54,70,77,46,55,74,68,55,38,54,53,47,55,54,52,52,57,48,48,66,72,74,48,86,55,56,65,63,49,44,52,51,52,41,52,50,51,54,51,52,46,54,40,47,76,69,69,52,51,62,68,75,71,37,70,79,37,67,64,54,51,49,52,59,50,59,73,70,55,60,59,72,58,54,50,50,54,48,51,51,53,53,47,52,50,46,51,58,35,44,53,53,30,44,53,25,48,46,53,34,42,51,48,53,20,30,57,73,63,77,45,64,97,85,39,68,71,60,53,49,51,53,31,53,54,26,49,55,51,29,53,54,33,54,52,51,46,52,50,53,36,58,74,69,71,39,75,66,60,32,60,50,44,45,54,53,33,54,53,52,31,50,52,47,31,64,76,42,41,90,48,92,71,78,61,45,61,59,50,37,52,52,29,41,56,52,23,52,54,49,47,52,55,51,72,75,106

Secondary structure (DSSP, 8-state):
---------HHHHHHGGGS-HHHHHHHHHHHHHHHHH---HHHHHHHHHHHHHHHHHHHHTT--HHHHSTT-HHHHHHHHHHH--HHHHHHHHHHHHHHHHHHHHHHHHHHHHHHHHHHHHHHHT--SS-HHHHHHHHHHHHHHHHHHHHHHHHHHHHTT--SHHHHHHHHHHHHHHHHHHHTTT-S---HHHHHHHHHHHHHHHHHHHHH-

Organism: NCBI:txid1982626

Foldseek 3Di:
DDPPPQPADVLLVVLLVLDDPQLNVLLVVVLVVLSVPDPDSVLSNLLSVQSSVVRNVCVVVVHGPCRQQVVHSVVSSVVSSVVDPPVVSLVVVLVVLLVLLLVLLVLLLVLLVLLLVLLLCVLVVHDPPDPVVSVVSNVVSVVSNVVSLVSNVVSCVVLVFDCVLSVLLVVLSVVLNVCSNVCSVPPDRCSSVSSVVSSVVSSVRSSVRSVD